Protein AF-A0A9E4MGF0-F1 (afdb_monomer)

Secondary structure (DSSP, 8-state):
---------PPPPGGGS-HHHHHHHHHHHHHHHHHHHHHHHS-HHHHH-GGGSS---THHHHHHHHIIIIITTHHHHHHHHHHHHHHHHHHHHHHTTT-HHHHHHHHHHHHHHHHHHHHHHT-TT-HHHHHHHHHHHHGGGGGS-HHHHHHHHHHHHHHHHHHHHHHHHHGGGS-TT-

Mean predicted aligned error: 9.83 Å

Sequence (178 aa):
MTGSTGRATGPVAQTARIDSIDVLRGFALLGILVMNIQLFAMPEAAYYNPTAYGDLEGANLYVWLGGRLLADQKFMTIFSMLFGAGIVLMTTRAEARGETRRVHYRRMGWLAVIGLLHAHLLWAGDILFLYAVCGILVYPFRGLPPGRLLVLGTATVAVASAVFAGLQASLPSWPEDA

Solvent-accessible surface area (backbone atoms only — not comparable to full-atom values): 10284 Å² total; per-residue (Å²): 139,82,82,80,82,75,80,81,87,64,77,81,59,74,90,76,60,61,64,70,60,56,51,52,45,54,53,19,51,53,42,44,47,57,54,48,50,52,57,74,73,41,60,71,61,30,76,81,35,54,74,72,59,64,74,72,58,71,70,49,35,54,53,50,50,47,42,58,74,65,36,57,66,46,23,53,50,53,38,51,54,52,50,54,50,46,52,52,56,52,38,65,61,28,54,83,68,76,50,37,65,64,57,49,54,52,52,32,49,52,38,29,53,51,15,51,49,40,29,74,74,74,42,78,86,46,59,45,29,56,48,18,52,49,54,62,66,49,52,82,56,67,82,54,58,68,70,59,52,49,51,51,52,52,48,53,51,50,51,52,51,50,51,52,51,50,52,62,69,44,54,86,76,53,75,93,86,119

Foldseek 3Di:
DDDDPDDPPDDDDPVPDDVVLVVLLVVLVVLVVVLVVVPVVDPPVCLVPVVVDDDCDDPNVVVSCCNVVPRPCPSVVSNLVSLVVVLLSQQVVCVVVVCSPVVQLVVLVVLLVVQVCCCPPPHVPRPSNVSSVVSVVCNVVSPPDPVVVVVVVVVVVVVVVVVVVVVVVCVVVDDPPD

Radius of gyration: 21.56 Å; Cα contacts (8 Å, |Δi|>4): 84; chains: 1; bounding box: 69×51×46 Å

pLDDT: mean 81.38, std 12.98, range [40.44, 95.56]

Structure (mmCIF, N/CA/C/O backbone):
data_AF-A0A9E4MGF0-F1
#
_entry.id   AF-A0A9E4MGF0-F1
#
loop_
_atom_site.group_PDB
_atom_site.id
_atom_site.type_symbol
_atom_site.label_atom_id
_atom_site.label_alt_id
_atom_site.label_comp_id
_atom_site.label_asym_id
_atom_site.label_entity_id
_atom_site.label_seq_id
_atom_site.pdbx_PDB_ins_code
_atom_site.Cartn_x
_atom_site.Cartn_y
_atom_site.Cartn_z
_atom_site.occupancy
_atom_site.B_iso_or_equiv
_atom_site.auth_seq_id
_atom_site.auth_comp_id
_atom_site.auth_asym_id
_atom_site.auth_atom_id
_atom_site.pdbx_PDB_model_num
ATOM 1 N N . MET A 1 1 ? -44.776 19.924 20.347 1.00 41.38 1 MET A N 1
ATOM 2 C CA . MET A 1 1 ? -43.783 20.502 19.416 1.00 41.38 1 MET A CA 1
ATOM 3 C C . MET A 1 1 ? -42.442 19.824 19.666 1.00 41.38 1 MET A C 1
ATOM 5 O O . MET A 1 1 ? -41.694 20.251 20.531 1.00 41.38 1 MET A O 1
ATOM 9 N N . THR A 1 2 ? -42.180 18.704 18.996 1.00 42.62 2 THR A N 1
ATOM 10 C CA . THR A 1 2 ? -40.937 17.927 19.118 1.00 42.62 2 THR A CA 1
ATOM 11 C C . THR A 1 2 ? -40.059 18.229 17.907 1.00 42.62 2 THR A C 1
ATOM 13 O O . THR A 1 2 ? -40.369 17.829 16.788 1.00 42.62 2 THR A O 1
ATOM 16 N N . GLY A 1 3 ? -38.995 19.008 18.117 1.00 40.44 3 GLY A N 1
ATOM 17 C CA . GLY A 1 3 ? -38.030 19.354 17.075 1.00 40.44 3 GLY A CA 1
ATOM 18 C C . GLY A 1 3 ? -37.197 18.137 16.682 1.00 40.44 3 GLY A C 1
ATOM 19 O O . GLY A 1 3 ? -36.484 17.574 17.510 1.00 40.44 3 GLY A O 1
ATOM 20 N N . SER A 1 4 ? -37.287 17.727 15.417 1.00 44.50 4 SER A N 1
ATOM 21 C CA . SER A 1 4 ? -36.426 16.699 14.840 1.00 44.50 4 SER A CA 1
ATOM 22 C C . SER A 1 4 ? -34.997 17.232 14.719 1.00 44.50 4 SER A C 1
ATOM 24 O O . SER A 1 4 ? -34.725 18.126 13.914 1.00 44.50 4 SER A O 1
ATOM 26 N N . THR A 1 5 ? -34.061 16.674 15.480 1.00 48.91 5 THR A N 1
ATOM 27 C CA . THR A 1 5 ? -32.627 16.878 15.264 1.00 48.91 5 THR A CA 1
ATOM 28 C C . THR A 1 5 ? -32.203 16.117 14.009 1.00 48.91 5 THR A C 1
ATOM 30 O O . THR A 1 5 ? -31.9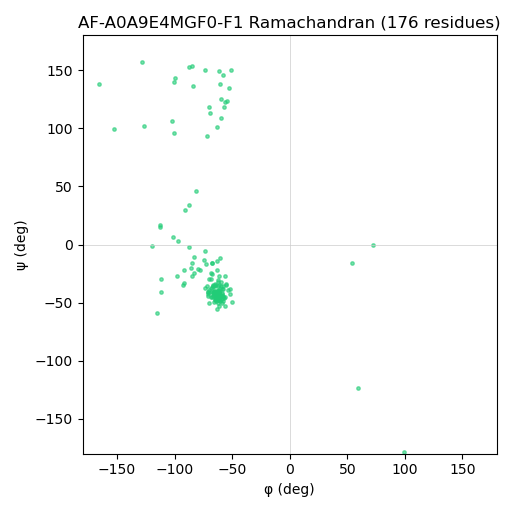04 14.924 14.033 1.00 48.91 5 THR A O 1
ATOM 33 N N . GLY A 1 6 ? -32.213 16.813 12.871 1.00 44.03 6 GLY A N 1
ATOM 34 C CA . GLY A 1 6 ? -31.682 16.295 11.615 1.00 44.03 6 GLY A CA 1
ATOM 35 C C . GLY A 1 6 ? -30.215 15.899 11.786 1.00 44.03 6 GLY A C 1
ATOM 36 O O . GLY A 1 6 ? -29.365 16.735 12.092 1.00 44.03 6 GLY A O 1
ATOM 37 N N . ARG A 1 7 ? -29.902 14.612 11.595 1.00 51.75 7 ARG A N 1
ATOM 38 C CA . ARG A 1 7 ? -28.518 14.137 11.473 1.00 51.75 7 ARG A CA 1
ATOM 39 C C . ARG A 1 7 ? -27.883 14.837 10.275 1.00 51.75 7 ARG A C 1
ATOM 41 O O . ARG A 1 7 ? -28.208 14.520 9.136 1.00 51.75 7 ARG A O 1
ATOM 48 N N . ALA A 1 8 ? -26.965 15.763 10.530 1.00 51.19 8 ALA A N 1
ATOM 49 C CA . ALA A 1 8 ? -26.191 16.413 9.483 1.00 51.19 8 ALA A CA 1
ATOM 50 C C . ALA A 1 8 ? -25.324 15.375 8.742 1.00 51.19 8 ALA A C 1
ATOM 52 O O . ALA A 1 8 ? -24.258 14.962 9.208 1.00 51.19 8 ALA A O 1
ATOM 53 N N . THR A 1 9 ? -25.780 14.955 7.564 1.00 53.94 9 THR A N 1
ATOM 54 C CA . THR A 1 9 ? -25.045 14.134 6.590 1.00 53.94 9 THR A CA 1
ATOM 55 C C . THR A 1 9 ? -24.102 15.000 5.746 1.00 53.94 9 THR A C 1
ATOM 57 O O . THR A 1 9 ? -24.077 14.900 4.522 1.00 53.94 9 THR A O 1
ATOM 60 N N . GLY A 1 10 ? -23.357 15.899 6.393 1.00 58.16 10 GLY A N 1
ATOM 61 C CA . GLY A 1 10 ? -22.399 16.782 5.729 1.00 58.16 10 GLY A CA 1
ATOM 62 C C . GLY A 1 10 ? -21.031 16.115 5.523 1.00 58.16 10 GLY A C 1
ATOM 63 O O . GLY A 1 10 ? -20.659 15.231 6.306 1.00 58.16 10 GLY A O 1
ATOM 64 N N . PRO A 1 11 ? -20.252 16.537 4.505 1.00 57.91 11 PRO A N 1
ATOM 65 C CA . PRO A 1 11 ? -18.837 16.196 4.391 1.00 57.91 11 PRO A CA 1
ATOM 66 C C . PRO A 1 11 ? -18.096 16.519 5.694 1.00 57.91 11 PRO A C 1
ATOM 68 O O . PRO A 1 11 ? -18.470 17.438 6.420 1.00 57.91 11 PRO A O 1
ATOM 71 N N . VAL A 1 12 ? -17.032 15.772 5.999 1.00 60.31 12 VAL A N 1
ATOM 72 C CA . VAL A 1 12 ? -16.193 16.047 7.176 1.00 60.31 12 VAL A CA 1
ATOM 73 C C . VAL A 1 12 ? -15.712 17.502 7.118 1.00 60.31 12 VAL A C 1
ATOM 75 O O . VAL A 1 12 ? -15.084 17.899 6.129 1.00 60.31 12 VAL A O 1
ATOM 78 N N . ALA A 1 13 ? -16.014 18.270 8.173 1.00 57.59 13 ALA A N 1
ATOM 79 C CA . ALA A 1 13 ? -15.579 19.655 8.323 1.00 57.59 13 ALA A CA 1
ATOM 80 C C . ALA A 1 13 ? -14.057 19.751 8.136 1.00 57.59 13 ALA A C 1
ATOM 82 O O . ALA A 1 13 ? -13.308 18.913 8.644 1.00 57.59 13 ALA A O 1
ATOM 83 N N . GLN A 1 14 ? -13.608 20.743 7.366 1.00 55.66 14 GLN A N 1
ATOM 84 C CA . GLN A 1 14 ? -12.214 20.906 6.938 1.00 55.66 14 GLN A CA 1
ATOM 85 C C . GLN A 1 14 ? -11.234 20.949 8.122 1.00 55.66 14 GLN A C 1
ATOM 87 O O . GLN A 1 14 ? -10.179 20.333 8.059 1.00 55.66 14 GLN A O 1
ATOM 92 N N . THR A 1 15 ? -11.657 21.518 9.250 1.00 53.53 15 THR A N 1
ATOM 93 C CA . THR A 1 15 ? -10.921 21.600 10.524 1.00 53.53 15 THR A CA 1
ATOM 94 C C . THR A 1 15 ? -10.610 20.255 11.184 1.00 53.53 15 THR A C 1
ATOM 96 O O . THR A 1 15 ? -9.802 20.198 12.102 1.00 53.53 15 THR A O 1
ATOM 99 N N . ALA A 1 16 ? -11.242 19.163 10.745 1.00 59.69 16 ALA A N 1
ATOM 100 C CA . ALA A 1 16 ? -10.952 17.823 11.239 1.00 59.69 16 ALA A CA 1
ATOM 101 C C . ALA A 1 16 ? -9.983 17.052 10.327 1.00 59.69 16 ALA A C 1
ATOM 103 O O . ALA A 1 16 ? -9.765 15.867 10.567 1.00 59.69 16 ALA A O 1
ATOM 104 N N . ARG A 1 17 ? -9.438 17.623 9.244 1.00 67.19 17 ARG A N 1
ATOM 105 C CA . ARG A 1 17 ? -8.452 16.932 8.388 1.00 67.19 17 ARG A CA 1
ATOM 106 C C . ARG A 1 17 ? -7.033 17.129 8.903 1.00 67.19 17 ARG A C 1
ATOM 108 O O . ARG A 1 17 ? -6.741 18.076 9.617 1.00 67.19 17 ARG A O 1
ATOM 115 N N . ILE A 1 18 ? -6.183 16.157 8.588 1.00 80.25 18 ILE A N 1
ATOM 116 C CA . ILE A 1 18 ? -4.754 16.230 8.873 1.00 80.25 18 ILE A CA 1
ATOM 117 C C . ILE A 1 18 ? -4.099 16.626 7.554 1.00 80.25 18 ILE A C 1
ATOM 119 O O . ILE A 1 18 ? -3.867 15.767 6.703 1.00 80.25 18 ILE A O 1
ATOM 123 N N . ASP A 1 19 ? -3.849 17.921 7.383 1.00 84.06 19 ASP A N 1
ATOM 124 C CA . ASP A 1 19 ? -3.387 18.488 6.110 1.00 84.06 19 ASP A CA 1
ATOM 125 C C . ASP A 1 19 ? -2.075 17.854 5.636 1.00 84.06 19 ASP A C 1
ATOM 127 O O . ASP A 1 19 ? -1.905 17.580 4.450 1.00 84.06 19 ASP A O 1
ATOM 131 N N . SER A 1 20 ? -1.178 17.511 6.564 1.00 85.50 20 SER A N 1
ATOM 132 C CA . SER A 1 20 ? 0.082 16.833 6.246 1.00 85.50 20 SER A CA 1
ATOM 133 C C . SER A 1 20 ? -0.116 15.459 5.592 1.00 85.50 20 SER A C 1
ATOM 135 O O . SER A 1 20 ? 0.647 15.100 4.696 1.00 85.50 20 SER A O 1
ATOM 137 N N . ILE A 1 21 ? -1.152 14.702 5.975 1.00 86.50 21 ILE A N 1
ATOM 138 C CA . ILE A 1 21 ? -1.464 13.403 5.356 1.00 86.50 21 ILE A CA 1
ATOM 139 C C . ILE A 1 21 ? -2.000 13.608 3.940 1.00 86.50 21 ILE A C 1
ATOM 141 O O . ILE A 1 21 ? -1.635 12.861 3.033 1.00 86.50 21 ILE A O 1
ATOM 145 N N . ASP A 1 22 ? -2.852 14.609 3.736 1.00 86.88 22 ASP A N 1
ATOM 146 C CA . ASP A 1 22 ? -3.445 14.870 2.426 1.00 86.88 22 ASP A CA 1
ATOM 147 C C . ASP A 1 22 ? -2.391 15.397 1.430 1.00 86.88 22 ASP A C 1
ATOM 149 O O . ASP A 1 22 ? -2.329 14.916 0.296 1.00 86.88 22 ASP A O 1
ATOM 153 N N . VAL A 1 23 ? -1.483 16.280 1.870 1.00 89.88 23 VAL A N 1
ATOM 154 C CA . VAL A 1 23 ? -0.335 16.745 1.068 1.00 89.88 23 VAL A CA 1
ATOM 155 C C . VAL A 1 23 ? 0.583 15.585 0.694 1.00 89.88 23 VAL A C 1
ATOM 157 O O . VAL A 1 23 ? 0.963 15.442 -0.468 1.00 89.88 23 VAL A O 1
ATOM 160 N N . LEU A 1 24 ? 0.911 14.718 1.653 1.00 89.06 24 LEU A N 1
ATOM 161 C CA . LEU A 1 24 ? 1.821 13.603 1.410 1.00 89.06 24 LEU A CA 1
ATOM 162 C C . LEU A 1 24 ? 1.210 12.548 0.468 1.00 89.06 24 LEU A C 1
ATOM 164 O O . LEU A 1 24 ? 1.940 11.947 -0.320 1.00 89.06 24 LEU A O 1
ATOM 168 N N . ARG A 1 25 ? -0.122 12.372 0.456 1.00 89.44 25 ARG A N 1
ATOM 169 C CA . ARG A 1 25 ? -0.802 11.569 -0.581 1.00 89.44 25 ARG A CA 1
ATOM 170 C C . ARG A 1 25 ? -0.664 12.188 -1.962 1.00 89.44 25 ARG A C 1
ATOM 172 O O . ARG A 1 25 ? -0.334 11.470 -2.900 1.00 89.44 25 ARG A O 1
ATOM 179 N N . GLY A 1 26 ? -0.915 13.491 -2.085 1.00 90.44 26 GLY A N 1
ATOM 180 C CA . GLY A 1 26 ? -0.764 14.207 -3.353 1.00 90.44 26 GLY A CA 1
ATOM 181 C C . GLY A 1 26 ? 0.661 14.098 -3.892 1.00 90.44 26 GLY A C 1
ATOM 182 O O . GLY A 1 26 ? 0.861 13.749 -5.051 1.00 90.44 26 GLY A O 1
ATOM 183 N N . PHE A 1 27 ? 1.654 14.286 -3.023 1.00 91.44 27 PHE A N 1
ATOM 184 C CA . PHE A 1 27 ? 3.063 14.125 -3.370 1.00 91.44 27 PHE A CA 1
ATOM 185 C C . PHE A 1 27 ? 3.404 12.695 -3.812 1.00 91.44 27 PHE A C 1
ATOM 187 O O . PHE A 1 27 ? 4.077 12.504 -4.824 1.00 91.44 27 PHE A O 1
ATOM 194 N N . ALA A 1 28 ? 2.893 11.681 -3.108 1.00 90.62 28 ALA A N 1
ATOM 195 C CA . ALA A 1 28 ? 3.090 10.290 -3.501 1.00 90.62 28 ALA A CA 1
ATOM 196 C C . ALA A 1 28 ? 2.464 9.976 -4.871 1.00 90.62 28 ALA A C 1
ATOM 198 O O . ALA A 1 28 ? 3.092 9.306 -5.686 1.00 90.62 28 ALA A O 1
ATOM 199 N N . LEU A 1 29 ? 1.272 10.508 -5.161 1.00 90.25 29 LEU A N 1
ATOM 200 C CA . LEU A 1 29 ? 0.624 10.354 -6.467 1.00 90.25 29 LEU A CA 1
ATOM 201 C C . LEU A 1 29 ? 1.435 10.989 -7.603 1.00 90.25 29 LEU A C 1
ATOM 203 O O . LEU A 1 29 ? 1.540 10.390 -8.671 1.00 90.25 29 LEU A O 1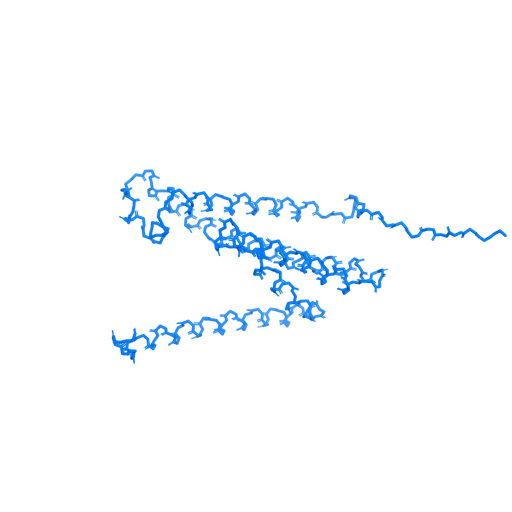
ATOM 207 N N . LEU A 1 30 ? 2.049 12.155 -7.376 1.00 90.25 30 LEU A N 1
ATOM 208 C CA . LEU A 1 30 ? 2.944 12.776 -8.359 1.00 90.25 30 LEU A CA 1
ATOM 209 C C . LEU A 1 30 ? 4.166 11.894 -8.645 1.00 90.25 30 LEU A C 1
ATOM 211 O O . LEU A 1 30 ? 4.548 11.731 -9.798 1.00 90.25 30 LEU A O 1
ATOM 215 N N . GLY A 1 31 ? 4.752 11.276 -7.620 1.00 86.19 31 GLY A N 1
ATOM 216 C CA . GLY A 1 31 ? 5.865 10.348 -7.814 1.00 86.19 31 GLY A CA 1
ATOM 217 C C . GLY A 1 31 ? 5.474 9.079 -8.581 1.00 86.19 31 GLY A C 1
ATOM 218 O O . GLY A 1 31 ? 6.211 8.642 -9.464 1.00 86.19 31 GLY A O 1
ATOM 219 N N . ILE A 1 32 ? 4.288 8.522 -8.307 1.00 88.00 32 ILE A N 1
ATOM 220 C CA . ILE A 1 32 ? 3.732 7.385 -9.062 1.00 88.00 32 ILE A CA 1
ATOM 221 C C . ILE A 1 32 ? 3.503 7.771 -10.531 1.00 88.00 32 ILE A C 1
ATOM 223 O O . ILE A 1 32 ? 3.820 6.994 -11.430 1.00 88.00 32 ILE A O 1
ATOM 227 N N . LEU A 1 33 ? 3.009 8.986 -10.787 1.00 88.06 33 LEU A N 1
ATOM 228 C CA . LEU A 1 33 ? 2.804 9.502 -12.140 1.00 88.06 33 LEU A CA 1
ATOM 229 C C . LEU A 1 33 ? 4.110 9.528 -12.946 1.00 88.06 33 LEU A C 1
ATOM 231 O O . LEU A 1 33 ? 4.111 9.087 -14.091 1.00 88.06 33 LEU A O 1
ATOM 235 N N . VAL A 1 34 ? 5.219 9.989 -12.356 1.00 84.75 34 VAL A N 1
ATOM 236 C CA . VAL A 1 34 ? 6.526 10.037 -13.043 1.00 84.75 34 VAL A CA 1
ATOM 237 C C . VAL A 1 34 ? 6.965 8.646 -13.511 1.00 84.75 34 VAL A C 1
ATOM 239 O O . VAL A 1 34 ? 7.437 8.502 -14.637 1.00 84.75 34 VAL A O 1
ATOM 242 N N . MET A 1 35 ? 6.776 7.616 -12.682 1.00 82.75 35 MET A N 1
ATOM 243 C CA . MET A 1 35 ? 7.116 6.235 -13.049 1.00 82.75 35 MET A CA 1
ATOM 244 C C . MET A 1 35 ? 6.179 5.673 -14.121 1.00 82.75 35 MET A C 1
ATOM 246 O O . MET A 1 35 ? 6.641 5.025 -15.057 1.00 82.75 35 MET A O 1
ATOM 250 N N . ASN A 1 36 ? 4.881 5.976 -14.041 1.00 86.31 36 ASN A N 1
ATOM 251 C CA . ASN A 1 36 ? 3.925 5.554 -15.063 1.00 86.31 36 ASN A CA 1
ATOM 252 C C . ASN A 1 36 ? 4.200 6.210 -16.421 1.00 86.31 36 ASN A C 1
ATOM 254 O O . ASN A 1 36 ? 4.059 5.548 -17.442 1.00 86.31 36 ASN A O 1
ATOM 258 N N . ILE A 1 37 ? 4.645 7.472 -16.461 1.00 84.56 37 ILE A N 1
ATOM 259 C CA . ILE A 1 37 ? 5.041 8.121 -17.721 1.00 84.56 37 ILE A CA 1
ATOM 260 C C . ILE A 1 37 ? 6.157 7.328 -18.408 1.00 84.56 37 ILE A C 1
ATOM 262 O O . ILE A 1 37 ? 6.068 7.089 -19.607 1.00 84.56 37 ILE A O 1
ATOM 266 N N . GLN A 1 38 ? 7.177 6.882 -17.666 1.00 77.88 38 GLN A N 1
ATOM 267 C CA . GLN A 1 38 ? 8.251 6.060 -18.237 1.00 77.88 38 GLN A CA 1
ATOM 268 C C . GLN A 1 38 ? 7.720 4.723 -18.761 1.00 77.88 38 GLN A C 1
ATOM 270 O O . GLN A 1 38 ? 8.068 4.320 -19.867 1.00 77.88 38 GLN A O 1
ATOM 275 N N . LEU A 1 39 ? 6.836 4.076 -17.997 1.00 79.62 39 LEU A N 1
ATOM 276 C CA . LEU A 1 39 ? 6.248 2.791 -18.365 1.00 79.62 39 LEU A CA 1
ATOM 277 C C . LEU A 1 39 ? 5.356 2.866 -19.616 1.00 79.62 39 LEU A C 1
ATOM 279 O O . LEU A 1 39 ? 5.329 1.923 -20.396 1.00 79.62 39 LEU A O 1
ATOM 283 N N . PHE A 1 40 ? 4.642 3.975 -19.826 1.00 83.00 40 PHE A N 1
ATOM 284 C CA . PHE A 1 40 ? 3.836 4.183 -21.036 1.00 83.00 40 PHE A CA 1
ATOM 285 C C . PHE A 1 40 ? 4.650 4.709 -22.225 1.00 83.00 40 PHE A C 1
ATOM 287 O O . PHE A 1 40 ? 4.234 4.535 -23.369 1.00 83.00 40 PHE A O 1
ATOM 294 N N . ALA A 1 41 ? 5.782 5.374 -21.980 1.00 83.62 41 ALA A N 1
ATOM 295 C CA . ALA A 1 41 ? 6.623 5.945 -23.030 1.00 83.62 41 ALA A CA 1
ATOM 296 C C . ALA A 1 41 ? 7.628 4.947 -23.626 1.00 83.62 41 ALA A C 1
ATOM 298 O O . ALA A 1 41 ? 8.139 5.185 -24.720 1.00 83.62 41 ALA A O 1
ATOM 299 N N . MET A 1 42 ? 7.945 3.863 -22.913 1.00 76.62 42 MET A N 1
ATOM 300 C CA . MET A 1 42 ? 8.979 2.899 -23.296 1.00 76.62 42 MET A CA 1
ATOM 301 C C . MET A 1 42 ? 8.445 1.458 -23.272 1.00 76.62 42 MET A C 1
ATOM 303 O O . MET A 1 42 ? 7.481 1.178 -22.562 1.00 76.62 42 MET A O 1
ATOM 307 N N . PRO A 1 43 ? 9.066 0.516 -24.011 1.00 75.56 43 PRO A N 1
ATOM 308 C CA . PRO A 1 43 ? 8.741 -0.902 -23.894 1.00 75.56 43 PRO A CA 1
ATOM 309 C C . PRO A 1 43 ? 8.940 -1.401 -22.460 1.00 75.56 43 PRO A C 1
ATOM 311 O O . PRO A 1 43 ? 9.889 -1.001 -21.792 1.00 75.56 43 PRO A O 1
ATOM 314 N N . GLU A 1 44 ? 8.112 -2.341 -22.007 1.00 70.81 44 GLU A N 1
ATOM 315 C CA . GLU A 1 44 ? 8.195 -2.893 -20.645 1.00 70.81 44 GLU A CA 1
ATOM 316 C C . GLU A 1 44 ? 9.590 -3.461 -20.321 1.00 70.81 44 GLU A C 1
ATOM 318 O O . GLU A 1 44 ? 10.107 -3.286 -19.218 1.00 70.81 44 GLU A O 1
ATOM 323 N N . ALA A 1 45 ? 10.265 -4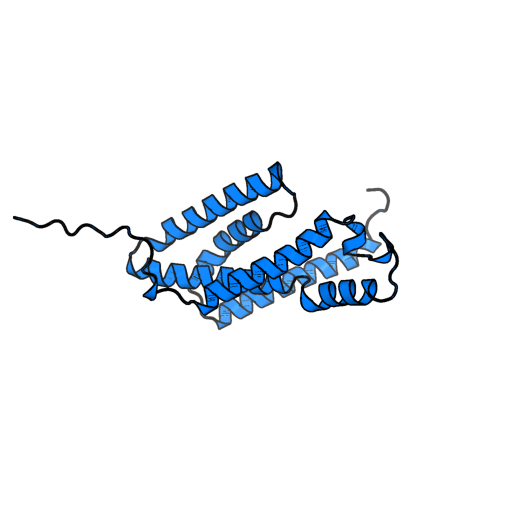.051 -21.312 1.00 68.81 45 ALA A N 1
ATOM 324 C CA . ALA A 1 45 ? 11.638 -4.531 -21.170 1.00 68.81 45 ALA A CA 1
ATOM 325 C C . ALA A 1 45 ? 12.632 -3.415 -20.791 1.00 68.81 45 ALA A C 1
ATOM 327 O O . ALA A 1 45 ? 13.568 -3.669 -20.033 1.00 68.81 45 ALA A O 1
ATOM 328 N N . ALA A 1 46 ? 12.403 -2.180 -21.252 1.00 70.56 46 ALA A N 1
ATOM 329 C CA . ALA A 1 46 ? 13.226 -1.010 -20.943 1.00 70.56 46 ALA A CA 1
ATOM 330 C C . ALA A 1 46 ? 13.121 -0.580 -19.474 1.00 70.56 46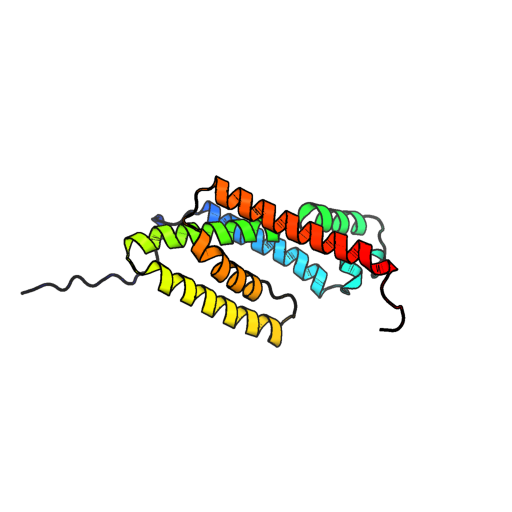 ALA A C 1
ATOM 332 O O . ALA A 1 46 ? 14.042 0.026 -18.926 1.00 70.56 46 ALA A O 1
ATOM 333 N N . TYR A 1 47 ? 12.007 -0.925 -18.818 1.00 68.50 47 TYR A N 1
ATOM 334 C CA . TYR A 1 47 ? 11.795 -0.633 -17.406 1.00 68.50 47 TYR A CA 1
ATOM 335 C C . TYR A 1 47 ? 12.781 -1.403 -16.521 1.00 68.50 47 TYR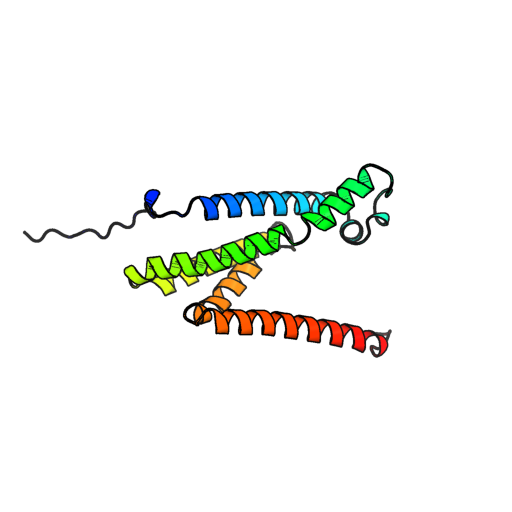 A C 1
ATOM 337 O O . TYR A 1 47 ? 13.325 -0.853 -15.564 1.00 68.50 47 TYR A O 1
ATOM 345 N N . TYR A 1 48 ? 13.034 -2.673 -16.851 1.00 67.94 48 TYR A N 1
ATOM 346 C CA . TYR A 1 48 ? 13.943 -3.553 -16.110 1.00 67.94 48 TYR A CA 1
ATOM 347 C C . TYR A 1 48 ? 15.366 -3.531 -16.656 1.00 67.94 48 TYR A C 1
ATOM 349 O O . TYR A 1 48 ? 16.318 -3.619 -15.881 1.00 67.94 48 TYR A O 1
ATOM 357 N N . ASN A 1 49 ? 15.509 -3.397 -17.973 1.00 68.75 49 ASN A N 1
ATOM 358 C CA . ASN A 1 49 ? 16.788 -3.324 -18.645 1.00 68.75 49 ASN A CA 1
ATOM 359 C C . ASN A 1 49 ? 16.855 -2.065 -19.525 1.00 68.75 49 ASN A C 1
ATOM 361 O O . ASN A 1 49 ? 16.357 -2.083 -20.648 1.00 68.75 49 ASN A O 1
ATOM 365 N N . PRO A 1 50 ? 17.534 -1.000 -19.081 1.00 65.25 50 PRO A N 1
ATOM 366 C CA . PRO A 1 50 ? 17.643 0.229 -19.861 1.00 65.25 50 PRO A CA 1
ATOM 367 C C . PRO A 1 50 ? 18.374 0.055 -21.203 1.00 65.25 50 PRO A C 1
ATOM 369 O O . PRO A 1 50 ? 18.130 0.833 -22.116 1.00 65.25 50 PRO A O 1
ATOM 372 N N . THR A 1 51 ? 19.205 -0.985 -21.377 1.00 65.00 51 THR A N 1
ATOM 373 C CA . THR A 1 51 ? 19.827 -1.287 -22.688 1.00 65.00 51 THR A CA 1
ATOM 374 C C . THR A 1 51 ? 18.846 -1.893 -23.692 1.00 65.00 51 THR A C 1
ATOM 376 O O . THR A 1 51 ? 19.151 -1.968 -24.879 1.00 65.00 51 THR A O 1
ATOM 379 N N . ALA A 1 52 ? 17.660 -2.327 -23.246 1.00 61.22 52 ALA A N 1
ATOM 380 C CA . ALA A 1 52 ? 16.635 -2.871 -24.131 1.00 61.22 52 ALA A CA 1
ATOM 381 C C . ALA A 1 52 ? 15.961 -1.786 -24.989 1.00 61.22 52 ALA A C 1
ATOM 383 O O . ALA A 1 52 ? 15.311 -2.116 -25.981 1.00 61.22 52 ALA A O 1
ATOM 384 N N . TYR A 1 53 ? 16.098 -0.504 -24.625 1.00 56.88 53 TYR A N 1
ATOM 385 C CA . TYR A 1 53 ? 15.572 0.609 -25.408 1.00 56.88 53 TYR A CA 1
ATOM 386 C C . TYR A 1 53 ? 16.385 1.893 -25.181 1.00 56.88 53 TYR A C 1
ATOM 388 O O . TYR A 1 53 ? 16.165 2.624 -24.217 1.00 56.88 53 TYR A O 1
ATOM 396 N N . GLY A 1 54 ? 17.293 2.182 -26.115 1.00 64.12 54 GLY A N 1
ATOM 397 C CA . GLY A 1 54 ? 18.134 3.380 -26.106 1.00 64.12 54 GLY A CA 1
ATOM 398 C C . GLY A 1 54 ? 19.548 3.141 -25.575 1.00 64.12 54 GLY A C 1
ATOM 399 O O . GLY A 1 54 ? 19.930 2.019 -25.251 1.00 64.12 54 GLY A O 1
ATOM 400 N N . ASP A 1 55 ? 20.327 4.221 -25.533 1.00 64.19 55 ASP A N 1
ATOM 401 C CA . ASP A 1 55 ? 21.707 4.211 -25.057 1.00 64.19 55 ASP A CA 1
ATOM 402 C C . ASP A 1 55 ? 21.801 4.736 -23.615 1.00 64.19 55 ASP A C 1
ATOM 404 O O . ASP A 1 55 ? 21.127 5.703 -23.233 1.00 64.19 55 ASP A O 1
ATOM 408 N N . LEU A 1 56 ? 22.641 4.085 -22.814 1.00 64.44 56 LEU A N 1
ATOM 409 C CA . LEU A 1 56 ? 22.818 4.297 -21.372 1.00 64.44 56 LEU A CA 1
ATOM 410 C C . LEU A 1 56 ? 23.913 5.325 -21.063 1.00 64.44 56 LEU A C 1
ATOM 412 O O . LEU A 1 56 ? 24.572 5.259 -20.026 1.00 64.44 56 LEU A O 1
ATOM 416 N N . GLU A 1 57 ? 24.120 6.289 -21.953 1.00 71.44 57 GLU A N 1
ATOM 417 C CA . GLU A 1 57 ? 25.205 7.253 -21.827 1.00 71.44 57 GLU A CA 1
ATOM 418 C C . GLU A 1 57 ? 24.745 8.602 -21.247 1.00 71.44 57 GLU A C 1
ATOM 420 O O . GLU A 1 57 ? 23.647 9.111 -21.502 1.00 71.44 57 GLU A O 1
ATOM 425 N N . GLY A 1 58 ? 25.613 9.200 -20.423 1.00 77.25 58 GLY A N 1
ATOM 426 C CA . GLY A 1 58 ? 25.463 10.561 -19.906 1.00 77.25 58 GLY A CA 1
ATOM 427 C C . GLY A 1 58 ? 24.188 10.799 -19.089 1.00 77.25 58 GLY A C 1
ATOM 428 O O . GLY A 1 58 ? 23.940 10.149 -18.073 1.00 77.25 58 GLY A O 1
ATOM 429 N N . ALA A 1 59 ? 23.388 11.785 -19.504 1.00 73.62 59 ALA A N 1
ATOM 430 C CA . ALA A 1 59 ? 22.194 12.228 -18.781 1.00 73.62 59 ALA A CA 1
ATOM 431 C C . ALA A 1 59 ? 21.117 11.135 -18.654 1.00 73.62 59 ALA A C 1
ATOM 433 O O . ALA A 1 59 ? 20.417 11.094 -17.640 1.00 73.62 59 ALA A O 1
ATOM 434 N N . ASN A 1 60 ? 21.021 10.218 -19.624 1.00 74.12 60 ASN A N 1
ATOM 435 C CA . ASN A 1 60 ? 20.049 9.123 -19.592 1.00 74.12 60 ASN A CA 1
ATOM 436 C C . ASN A 1 60 ? 20.321 8.154 -18.437 1.00 74.12 60 ASN A C 1
ATOM 438 O O . ASN A 1 60 ? 19.385 7.752 -17.747 1.00 74.12 60 ASN A O 1
ATOM 442 N N . LEU A 1 61 ? 21.595 7.852 -18.160 1.00 74.75 61 LEU A N 1
ATOM 443 C CA . LEU A 1 61 ? 21.986 7.020 -17.022 1.00 74.75 61 LEU A CA 1
ATOM 444 C C . LEU A 1 61 ? 21.594 7.665 -15.694 1.00 74.75 61 LEU A C 1
ATOM 446 O O . LEU A 1 61 ? 21.032 6.994 -14.836 1.00 74.75 61 LEU A O 1
ATOM 450 N N . TYR A 1 62 ? 21.855 8.963 -15.518 1.00 78.44 62 TYR A N 1
ATOM 451 C CA . TYR A 1 62 ? 21.520 9.657 -14.271 1.00 78.44 62 TYR A CA 1
ATOM 452 C C . TYR A 1 62 ? 20.010 9.770 -14.050 1.00 78.44 62 TYR A C 1
ATOM 454 O O . TYR A 1 62 ? 19.550 9.619 -12.919 1.00 78.44 62 TYR A O 1
ATOM 462 N N . VAL A 1 63 ? 19.231 9.997 -15.111 1.00 77.88 63 VAL A N 1
ATOM 463 C CA . VAL A 1 63 ? 17.763 10.032 -15.036 1.00 77.88 63 VAL A CA 1
ATOM 464 C C . VAL A 1 63 ? 17.202 8.649 -14.716 1.00 77.88 63 VAL A C 1
ATOM 466 O O . VAL A 1 63 ? 16.357 8.527 -13.827 1.00 77.88 63 VAL A O 1
ATOM 469 N N . TRP A 1 64 ? 17.699 7.603 -15.381 1.00 76.44 64 TRP A N 1
ATOM 470 C CA . TRP A 1 64 ? 17.283 6.230 -15.113 1.00 76.44 64 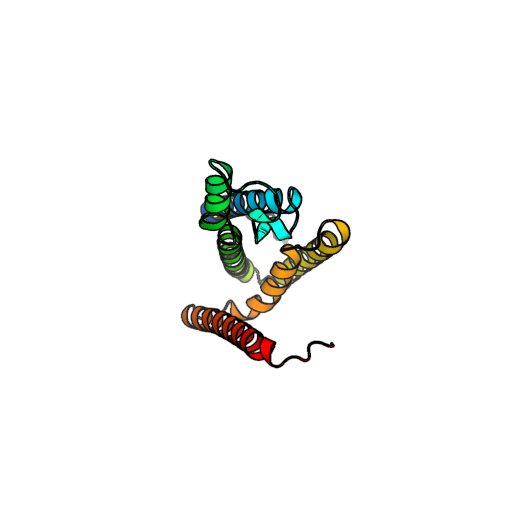TRP A CA 1
ATOM 471 C C . TRP A 1 64 ? 17.664 5.797 -13.694 1.00 76.44 64 TRP A C 1
ATOM 473 O O . TRP A 1 64 ? 16.812 5.338 -12.936 1.00 76.44 64 TRP A O 1
ATOM 483 N N . LEU A 1 65 ? 18.915 6.028 -13.287 1.00 77.94 65 LEU A N 1
ATOM 484 C CA . LEU A 1 65 ? 19.414 5.685 -11.958 1.00 77.94 65 LEU A CA 1
ATOM 485 C C . LEU A 1 65 ? 18.687 6.481 -10.869 1.00 77.94 65 LEU A C 1
ATOM 487 O O . LEU A 1 65 ? 18.304 5.914 -9.851 1.00 77.94 65 LEU A O 1
ATOM 491 N N . GLY A 1 66 ? 18.442 7.775 -11.085 1.00 78.19 66 GLY A N 1
ATOM 492 C CA . GLY A 1 66 ? 17.669 8.617 -10.174 1.00 78.19 66 GLY A CA 1
ATOM 493 C C . GLY A 1 66 ? 16.224 8.137 -10.028 1.00 78.19 66 GLY A C 1
ATOM 494 O O . GLY A 1 66 ? 15.737 8.001 -8.908 1.00 78.19 66 GLY A O 1
ATOM 495 N N . GLY A 1 67 ? 15.555 7.804 -11.136 1.00 76.19 67 GLY A N 1
ATOM 496 C CA . GLY A 1 67 ? 14.212 7.222 -11.124 1.00 76.19 67 GLY A CA 1
ATOM 497 C C . GLY A 1 67 ? 14.170 5.884 -10.386 1.00 76.19 67 GLY A C 1
ATOM 498 O O . GLY A 1 67 ? 13.372 5.710 -9.466 1.00 76.19 67 GLY A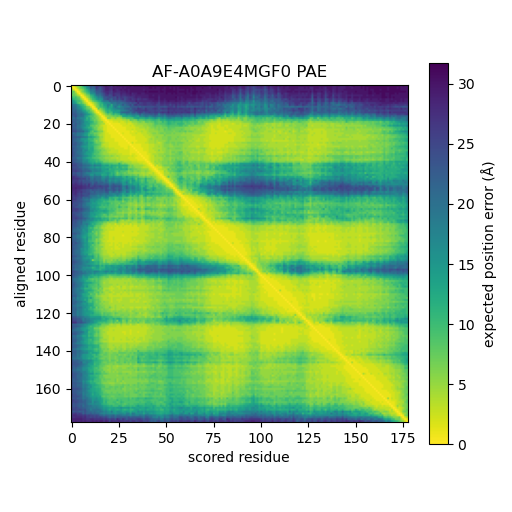 O 1
ATOM 499 N N . ARG A 1 68 ? 15.096 4.977 -10.704 1.00 77.44 68 ARG A N 1
ATOM 500 C CA . ARG A 1 68 ? 15.214 3.654 -10.079 1.00 77.44 68 ARG A CA 1
ATOM 501 C C . ARG A 1 68 ? 15.525 3.737 -8.583 1.00 77.44 68 ARG A C 1
ATOM 503 O O . ARG A 1 68 ? 14.961 3.002 -7.780 1.00 77.44 68 ARG A O 1
ATOM 510 N N . LEU A 1 69 ? 16.426 4.634 -8.185 1.00 77.12 69 LEU A N 1
ATOM 511 C CA . LEU A 1 69 ? 16.877 4.736 -6.799 1.00 77.12 69 LEU A CA 1
ATOM 512 C C . LEU A 1 69 ? 15.976 5.582 -5.920 1.00 77.12 69 LEU A C 1
ATOM 514 O O . LEU A 1 69 ? 15.993 5.352 -4.716 1.00 77.12 69 LEU A O 1
ATOM 518 N N . LEU A 1 70 ? 15.245 6.563 -6.454 1.00 77.06 70 LEU A N 1
ATOM 519 C CA . LEU A 1 70 ? 14.465 7.508 -5.645 1.00 77.06 70 LEU A CA 1
ATOM 520 C C . LEU A 1 70 ? 12.957 7.342 -5.809 1.00 77.06 70 LEU A C 1
ATOM 522 O O . LEU A 1 70 ? 12.225 7.621 -4.861 1.00 77.06 70 LEU A O 1
ATOM 526 N N . ALA A 1 71 ? 12.486 6.894 -6.970 1.00 76.06 71 ALA A N 1
ATOM 527 C CA . ALA A 1 71 ? 11.063 6.879 -7.283 1.00 76.06 71 ALA A CA 1
ATOM 528 C C . ALA A 1 71 ? 10.479 5.469 -7.374 1.00 76.06 71 ALA A C 1
ATOM 530 O O . ALA A 1 71 ? 9.383 5.243 -6.847 1.00 76.06 71 ALA A O 1
ATOM 531 N N . ASP A 1 72 ? 11.214 4.529 -7.972 1.00 79.69 72 ASP A N 1
ATOM 532 C CA . ASP A 1 72 ? 10.745 3.163 -8.181 1.00 79.69 72 ASP A CA 1
ATOM 533 C C . ASP A 1 72 ? 10.337 2.513 -6.851 1.00 79.69 72 ASP A C 1
ATOM 535 O O . ASP A 1 72 ? 11.086 2.495 -5.870 1.00 79.69 72 ASP A O 1
ATOM 539 N N . GLN A 1 73 ? 9.079 2.075 -6.804 1.00 82.12 73 GLN A N 1
ATOM 540 C CA . GLN A 1 73 ? 8.340 1.539 -5.654 1.00 82.12 73 GLN A CA 1
ATOM 541 C C . GLN A 1 73 ? 8.272 2.402 -4.377 1.00 82.12 73 GLN A C 1
ATOM 543 O O . GLN A 1 73 ? 7.397 2.169 -3.537 1.00 82.12 73 GLN A O 1
ATOM 548 N N . LYS A 1 74 ? 9.110 3.427 -4.192 1.00 88.56 74 LYS A N 1
ATOM 549 C CA . LYS A 1 74 ? 9.138 4.233 -2.957 1.00 88.56 74 LYS A CA 1
ATOM 550 C C . LYS A 1 74 ? 7.882 5.066 -2.784 1.00 88.56 74 LYS A C 1
ATOM 552 O O . LYS A 1 74 ? 7.289 5.067 -1.706 1.00 88.56 74 LYS A O 1
ATOM 557 N N . PHE A 1 75 ? 7.436 5.727 -3.849 1.00 89.25 75 PHE A N 1
ATOM 558 C CA . PHE A 1 75 ? 6.200 6.506 -3.805 1.00 89.25 75 PHE A CA 1
ATOM 559 C C . PHE A 1 75 ? 4.968 5.615 -3.627 1.00 89.25 75 PHE A C 1
ATOM 561 O O . PHE A 1 75 ? 4.076 5.964 -2.856 1.00 89.25 75 PHE A O 1
ATOM 568 N N . MET A 1 76 ? 4.966 4.419 -4.228 1.00 89.06 76 MET A N 1
ATOM 569 C CA . MET A 1 76 ? 3.953 3.388 -3.968 1.00 89.06 76 MET A CA 1
ATOM 570 C C . MET A 1 76 ? 3.957 2.927 -2.507 1.00 89.06 76 MET A C 1
ATOM 572 O O . MET A 1 76 ? 2.893 2.767 -1.911 1.00 89.06 76 MET A O 1
ATOM 576 N N . THR A 1 77 ? 5.136 2.772 -1.901 1.00 90.00 77 THR A N 1
ATOM 577 C CA . THR A 1 77 ? 5.284 2.394 -0.487 1.00 90.00 77 THR A CA 1
ATOM 578 C C . THR A 1 77 ? 4.727 3.481 0.435 1.00 90.00 77 THR A C 1
ATOM 580 O O . THR A 1 77 ? 3.936 3.189 1.332 1.00 90.00 77 THR A O 1
ATOM 583 N N . ILE A 1 78 ? 5.069 4.751 0.189 1.00 91.38 78 ILE A N 1
ATOM 584 C CA . ILE A 1 78 ? 4.517 5.894 0.933 1.00 91.38 78 ILE A CA 1
ATOM 585 C C . ILE A 1 78 ? 2.993 5.922 0.779 1.00 91.38 78 ILE A C 1
ATOM 587 O O . ILE A 1 78 ? 2.270 5.953 1.776 1.00 91.38 78 ILE A O 1
ATOM 591 N N . PHE A 1 79 ? 2.488 5.834 -0.452 1.00 91.69 79 PHE A N 1
ATOM 592 C CA . PHE A 1 79 ? 1.053 5.824 -0.721 1.00 91.69 79 PHE A CA 1
ATOM 593 C C . PHE A 1 79 ? 0.334 4.659 -0.015 1.00 91.69 79 PHE A C 1
ATOM 595 O O . PHE A 1 79 ? -0.699 4.883 0.618 1.00 91.69 79 PHE A O 1
ATOM 602 N N . SER A 1 80 ? 0.910 3.450 -0.020 1.00 91.56 80 SER A N 1
ATOM 603 C CA . SER A 1 80 ? 0.412 2.269 0.709 1.00 91.56 80 SER A CA 1
ATOM 604 C C . SER A 1 80 ? 0.298 2.514 2.211 1.00 91.56 80 SER A C 1
ATOM 606 O O . SER A 1 80 ? -0.750 2.254 2.810 1.00 91.56 80 SER A O 1
ATOM 608 N N . MET A 1 81 ? 1.347 3.060 2.832 1.00 90.94 81 MET A N 1
ATOM 609 C CA . MET A 1 81 ? 1.335 3.375 4.264 1.00 90.94 81 MET A CA 1
ATOM 610 C C . MET A 1 81 ? 0.252 4.408 4.597 1.00 90.94 81 MET A C 1
ATOM 612 O O . MET A 1 81 ? -0.508 4.238 5.553 1.00 90.94 81 MET A O 1
ATOM 616 N N . LEU A 1 82 ? 0.126 5.456 3.779 1.00 91.31 82 LEU A N 1
ATOM 617 C CA . LEU A 1 82 ? -0.872 6.510 3.970 1.00 91.31 82 LEU A CA 1
ATOM 618 C C . LEU A 1 82 ? -2.300 6.036 3.700 1.00 91.31 82 LEU A C 1
ATOM 620 O O . LEU A 1 82 ? -3.254 6.564 4.287 1.00 91.31 82 LEU A O 1
ATOM 624 N N . PHE A 1 83 ? -2.470 5.063 2.811 1.00 92.00 83 PHE A N 1
ATOM 625 C CA . PHE A 1 83 ? -3.742 4.399 2.582 1.00 92.00 83 PHE A CA 1
ATOM 626 C C . PHE A 1 83 ? -4.161 3.603 3.822 1.00 92.00 83 PHE A C 1
ATOM 628 O O . PHE A 1 83 ? -5.258 3.824 4.338 1.00 92.00 83 PHE A O 1
ATOM 635 N N . GLY A 1 84 ? -3.265 2.780 4.378 1.00 90.38 84 GLY A N 1
ATOM 636 C CA . GLY A 1 84 ? -3.503 2.044 5.625 1.00 90.38 84 GLY A CA 1
ATOM 637 C C . GLY A 1 84 ? -3.810 2.963 6.813 1.00 90.38 84 GLY A C 1
ATOM 638 O O . GLY A 1 84 ? -4.819 2.781 7.499 1.00 90.38 84 GLY A O 1
ATOM 639 N N . ALA A 1 85 ? -3.016 4.021 7.004 1.00 89.81 85 ALA A N 1
ATOM 640 C CA . ALA A 1 85 ? -3.281 5.048 8.016 1.00 89.81 85 ALA A CA 1
ATOM 641 C C . ALA A 1 85 ? -4.640 5.738 7.795 1.00 89.81 85 ALA A C 1
ATOM 643 O O . ALA A 1 85 ? -5.361 6.042 8.746 1.00 89.81 85 ALA A O 1
ATOM 644 N N . GLY A 1 86 ? -5.028 5.937 6.532 1.00 89.00 86 GLY A N 1
ATOM 645 C CA . GLY A 1 86 ? -6.338 6.451 6.144 1.00 89.00 86 GLY A CA 1
ATOM 646 C C . GLY A 1 86 ? -7.495 5.562 6.576 1.00 89.00 86 GLY A C 1
ATOM 647 O O . GLY A 1 86 ? -8.513 6.085 7.032 1.00 89.00 86 GLY A O 1
ATOM 648 N N . ILE A 1 87 ? -7.335 4.239 6.476 1.00 89.62 87 ILE A N 1
ATOM 649 C CA . ILE A 1 87 ? -8.325 3.273 6.962 1.00 89.62 87 ILE A CA 1
ATOM 650 C C . ILE A 1 87 ? -8.492 3.440 8.469 1.00 89.62 87 ILE A C 1
ATOM 652 O O . ILE A 1 87 ? -9.611 3.676 8.918 1.00 89.62 87 ILE A O 1
ATOM 656 N N . VAL A 1 88 ? -7.400 3.411 9.238 1.00 88.31 88 VAL A N 1
ATOM 657 C CA . VAL A 1 88 ? -7.450 3.573 10.702 1.00 88.31 88 VAL A CA 1
ATOM 658 C C . VAL A 1 88 ? -8.132 4.891 11.072 1.00 88.31 88 VAL A C 1
ATOM 660 O O . VAL A 1 88 ? -9.148 4.880 11.765 1.00 88.31 88 VAL A O 1
ATOM 663 N N . LEU A 1 89 ? -7.674 6.013 10.510 1.00 85.62 89 LEU A N 1
ATOM 664 C CA . LEU A 1 89 ? -8.209 7.343 10.804 1.00 85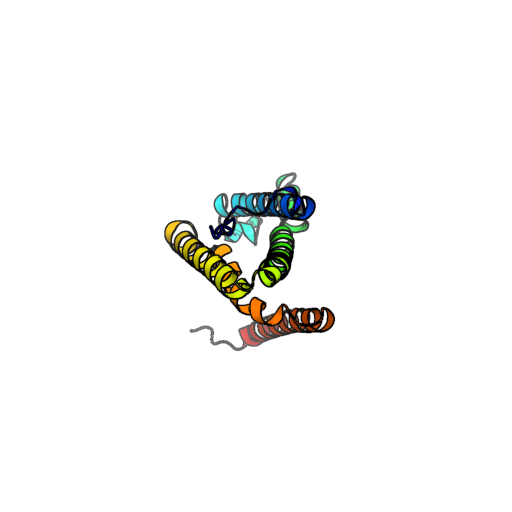.62 89 LEU A CA 1
ATOM 665 C C . LEU A 1 89 ? -9.694 7.486 10.442 1.00 85.62 89 LEU A C 1
ATOM 667 O O . LEU A 1 89 ? -10.472 8.064 11.204 1.00 85.62 89 LEU A O 1
ATOM 671 N N . MET A 1 90 ? -10.109 6.956 9.288 1.00 84.25 90 MET A N 1
ATOM 672 C CA . MET A 1 90 ? -11.519 6.928 8.894 1.00 84.25 90 MET A CA 1
ATOM 673 C C . MET A 1 90 ? -12.339 6.120 9.897 1.00 84.25 90 MET A C 1
ATOM 675 O O . MET A 1 90 ? -13.446 6.519 10.262 1.00 84.25 90 MET A O 1
ATOM 679 N N . THR A 1 91 ? -11.801 4.986 10.337 1.00 82.94 91 THR A N 1
ATOM 680 C CA . THR A 1 91 ? -12.524 4.076 11.212 1.00 82.94 91 THR A CA 1
ATOM 681 C C . THR A 1 91 ? -12.699 4.620 12.620 1.00 82.94 91 THR A C 1
ATOM 683 O O . THR A 1 91 ? -13.828 4.609 13.104 1.00 82.94 91 THR A O 1
ATOM 686 N N . THR A 1 92 ? -11.661 5.222 13.202 1.00 81.56 9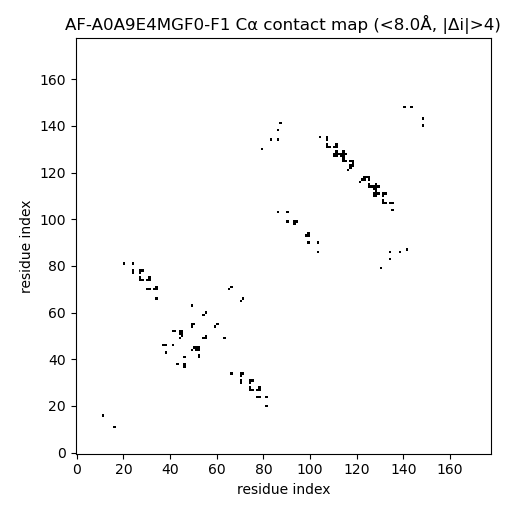2 THR A N 1
ATOM 687 C CA . THR A 1 92 ? -11.729 5.904 14.503 1.00 81.56 92 THR A CA 1
ATOM 688 C C . THR A 1 92 ? -12.777 7.022 14.500 1.00 81.56 92 THR A C 1
ATOM 690 O O . THR A 1 92 ? -13.527 7.194 15.455 1.00 81.56 92 THR A O 1
ATOM 693 N N . ARG A 1 93 ? -12.902 7.766 13.392 1.00 76.56 93 ARG A N 1
ATOM 694 C CA . ARG A 1 93 ? -13.899 8.846 13.262 1.00 76.56 93 ARG A CA 1
ATOM 695 C C . ARG A 1 93 ? -15.324 8.334 13.093 1.00 76.56 93 ARG A C 1
ATOM 697 O O . ARG A 1 93 ? -16.266 8.958 13.575 1.00 76.56 93 ARG A O 1
ATOM 704 N N . ALA A 1 94 ? -15.497 7.240 12.359 1.00 75.12 94 ALA A N 1
ATOM 705 C CA . ALA A 1 94 ? -16.812 6.666 12.108 1.00 75.12 94 ALA A CA 1
ATOM 706 C C . ALA A 1 94 ? -17.321 5.821 13.289 1.00 75.12 94 ALA A C 1
ATOM 708 O O . ALA A 1 94 ? -18.534 5.655 13.417 1.00 75.12 94 ALA A O 1
ATOM 709 N N . GLU A 1 95 ? -16.435 5.345 14.175 1.00 74.88 95 GLU A N 1
ATOM 710 C CA . GLU A 1 95 ? -16.810 4.636 15.410 1.00 74.88 95 GLU A CA 1
ATOM 711 C C . GLU A 1 95 ? -17.623 5.531 16.344 1.00 74.88 95 GLU A C 1
ATOM 713 O O . GLU A 1 95 ? -18.633 5.083 16.879 1.00 74.88 95 GLU A O 1
ATOM 718 N N . ALA A 1 96 ? -17.313 6.830 16.392 1.00 65.50 96 ALA A N 1
ATOM 719 C CA . ALA A 1 96 ? -18.132 7.831 17.079 1.00 65.50 96 ALA A CA 1
ATOM 720 C C . ALA A 1 96 ? -19.574 7.951 16.530 1.00 65.50 96 ALA A C 1
ATOM 722 O O . ALA A 1 96 ? -20.414 8.610 17.137 1.00 65.50 96 ALA A O 1
ATOM 723 N N . ARG A 1 97 ? -19.874 7.347 15.369 1.00 66.88 97 ARG A N 1
ATOM 724 C CA . ARG A 1 97 ? -21.179 7.401 14.686 1.00 66.88 97 ARG A CA 1
ATOM 725 C C . ARG A 1 97 ? -21.848 6.029 14.504 1.00 66.88 97 ARG A C 1
ATOM 727 O O . ARG A 1 97 ? -22.940 5.981 13.949 1.00 66.88 97 ARG A O 1
ATOM 734 N N . GLY A 1 98 ? -21.221 4.926 14.928 1.00 66.19 98 GLY A N 1
ATOM 735 C CA . GLY A 1 98 ? -21.803 3.571 14.898 1.00 66.19 98 GLY A CA 1
ATOM 736 C C . GLY A 1 98 ? -21.937 2.888 13.522 1.00 66.19 98 GLY A C 1
ATOM 737 O O . GLY A 1 98 ? -22.382 1.747 13.460 1.00 66.19 98 GLY A O 1
ATOM 738 N N . GLU A 1 99 ? -21.533 3.521 12.412 1.00 69.31 99 GLU A N 1
ATOM 739 C CA . GLU A 1 99 ? -21.722 2.989 11.041 1.00 69.31 99 GLU A CA 1
ATOM 740 C C . GLU A 1 99 ? -20.415 2.600 10.315 1.00 69.31 99 GLU A C 1
ATOM 742 O O . GLU A 1 99 ? -20.376 2.410 9.094 1.00 69.31 99 GLU A O 1
ATOM 747 N N . THR A 1 100 ? -19.315 2.450 11.051 1.00 75.38 100 THR A N 1
ATOM 748 C CA . THR A 1 100 ? -17.952 2.324 10.510 1.00 75.38 100 THR A CA 1
ATOM 749 C C . THR A 1 100 ? -17.764 1.222 9.472 1.00 75.38 100 THR A C 1
ATOM 751 O O . THR A 1 100 ? -17.028 1.397 8.499 1.00 75.38 100 THR A O 1
ATOM 754 N N . ARG A 1 101 ? -18.402 0.066 9.674 1.00 81.19 101 ARG A N 1
ATOM 755 C CA . ARG A 1 101 ? -18.221 -1.114 8.817 1.00 81.19 101 ARG A CA 1
ATOM 756 C C . ARG A 1 101 ? -18.830 -0.920 7.443 1.00 81.19 101 ARG A C 1
ATOM 758 O O . ARG A 1 101 ? -18.151 -1.086 6.434 1.00 81.19 101 ARG A O 1
ATOM 765 N N . ARG A 1 102 ? -20.085 -0.488 7.407 1.00 84.75 102 ARG A N 1
ATOM 766 C CA . ARG A 1 102 ? -20.821 -0.268 6.162 1.00 84.75 102 ARG A CA 1
ATOM 767 C C . ARG A 1 102 ? -20.154 0.799 5.296 1.00 84.75 102 ARG A C 1
ATOM 769 O O . ARG A 1 102 ? -20.029 0.608 4.090 1.00 84.75 102 ARG A O 1
ATOM 776 N N . VAL A 1 103 ? -19.679 1.889 5.902 1.00 85.94 103 VAL A N 1
ATOM 777 C CA . VAL A 1 103 ? -18.992 2.964 5.168 1.00 85.94 103 VAL A CA 1
ATOM 778 C C . VAL A 1 103 ? -17.668 2.482 4.570 1.00 85.94 103 VAL A C 1
ATOM 780 O O . VAL A 1 103 ? -17.394 2.786 3.409 1.00 85.94 103 VAL A O 1
ATOM 783 N N . HIS A 1 104 ? -16.874 1.711 5.321 1.00 89.31 104 HIS A N 1
ATOM 784 C CA . HIS A 1 104 ? -15.597 1.177 4.836 1.00 89.31 104 HIS A CA 1
ATOM 785 C C . HIS A 1 104 ? -15.775 0.220 3.660 1.00 89.31 104 HIS A C 1
ATOM 787 O O . HIS A 1 104 ? -15.225 0.465 2.589 1.00 89.31 104 HIS A O 1
ATOM 793 N N . TYR A 1 105 ? -16.591 -0.825 3.822 1.00 89.94 105 TYR A N 1
ATOM 794 C CA . TYR A 1 105 ? -16.783 -1.820 2.763 1.00 89.94 105 TYR A CA 1
ATOM 795 C C . TYR A 1 105 ? -17.454 -1.229 1.524 1.00 89.94 105 TYR A C 1
ATOM 797 O O . TYR A 1 105 ? -17.093 -1.602 0.416 1.00 89.94 105 TYR A O 1
ATOM 805 N N . ARG A 1 106 ? -18.362 -0.253 1.674 1.00 91.12 106 ARG A N 1
ATOM 806 C CA . ARG A 1 106 ? -18.932 0.452 0.517 1.00 91.12 106 ARG A CA 1
ATOM 807 C C . ARG A 1 106 ? -17.871 1.256 -0.235 1.00 91.12 106 ARG A C 1
ATOM 809 O O . ARG A 1 106 ? -17.868 1.248 -1.459 1.00 91.12 106 ARG A O 1
ATOM 816 N N . ARG A 1 107 ? -16.978 1.953 0.478 1.00 90.81 107 ARG A N 1
ATOM 817 C CA . ARG A 1 107 ? -15.869 2.700 -0.141 1.00 90.81 107 ARG A CA 1
ATOM 818 C C . ARG A 1 107 ? -14.904 1.770 -0.867 1.00 90.81 107 ARG A C 1
ATOM 820 O O . ARG A 1 107 ? -14.563 2.053 -2.007 1.00 90.81 107 ARG A O 1
ATOM 827 N N . MET A 1 108 ? -14.513 0.666 -0.233 1.00 93.81 108 MET A N 1
ATOM 828 C CA . MET A 1 108 ? -13.631 -0.323 -0.857 1.00 93.81 108 MET A CA 1
ATOM 829 C C . MET A 1 108 ? -14.311 -1.036 -2.028 1.00 93.81 108 MET A C 1
ATOM 831 O O . MET A 1 108 ? -13.668 -1.269 -3.038 1.00 93.81 108 MET A O 1
ATOM 835 N N . GLY A 1 109 ? -15.616 -1.306 -1.948 1.00 93.44 109 GLY A N 1
ATOM 836 C CA . GLY A 1 109 ? -16.385 -1.870 -3.057 1.00 93.44 109 GLY A CA 1
ATOM 837 C C . GLY A 1 109 ? -16.398 -0.953 -4.280 1.00 93.44 109 GLY A C 1
ATOM 838 O O . GLY A 1 109 ? -16.096 -1.400 -5.379 1.00 93.44 109 GLY A O 1
ATOM 839 N N . TRP A 1 110 ? -16.659 0.345 -4.093 1.00 95.56 110 TRP A N 1
ATOM 840 C CA . TRP A 1 110 ? -16.555 1.314 -5.190 1.00 95.56 110 TRP A CA 1
ATOM 841 C C . TRP A 1 110 ? -15.134 1.427 -5.737 1.00 95.56 110 TRP A C 1
ATOM 843 O O . TRP A 1 110 ? -14.962 1.481 -6.950 1.00 95.56 110 TRP A O 1
ATOM 853 N N . LEU A 1 111 ? -14.122 1.419 -4.865 1.00 93.19 111 LEU A N 1
ATOM 854 C CA . LEU A 1 111 ? -12.724 1.437 -5.290 1.00 93.19 111 LEU A CA 1
ATOM 855 C C . LEU A 1 111 ? -12.370 0.193 -6.118 1.00 93.19 111 LEU A C 1
ATOM 857 O O . LEU A 1 111 ? -11.698 0.324 -7.133 1.00 93.19 111 LEU A O 1
ATOM 861 N N . ALA A 1 112 ? -12.870 -0.985 -5.735 1.00 94.31 112 ALA A N 1
ATOM 862 C CA . ALA A 1 112 ? -12.680 -2.226 -6.480 1.00 94.31 112 ALA A CA 1
ATOM 863 C C . ALA A 1 112 ? -13.365 -2.182 -7.849 1.00 94.31 112 ALA A C 1
ATOM 865 O O . ALA A 1 112 ? -12.762 -2.582 -8.835 1.00 94.31 112 ALA A O 1
ATOM 866 N N . VAL A 1 113 ? -14.598 -1.669 -7.932 1.00 95.06 113 VAL A N 1
ATOM 867 C CA . VAL A 1 113 ? -15.308 -1.514 -9.215 1.00 95.06 113 VAL A CA 1
ATOM 868 C C . VAL A 1 113 ? -14.552 -0.566 -10.140 1.00 95.06 113 VAL A C 1
ATOM 870 O O . VAL A 1 113 ? -14.336 -0.893 -11.302 1.00 95.06 113 VAL A O 1
ATOM 873 N N . ILE A 1 114 ? -14.111 0.584 -9.626 1.00 94.38 114 ILE A N 1
ATOM 874 C CA . ILE A 1 114 ? -13.320 1.542 -10.408 1.00 94.38 114 ILE A CA 1
ATOM 875 C C . ILE A 1 114 ? -12.000 0.904 -10.849 1.00 94.38 114 ILE A C 1
ATOM 877 O O . ILE A 1 114 ? -11.635 1.039 -12.011 1.00 94.38 114 ILE A O 1
ATOM 881 N N . GLY A 1 115 ? -11.323 0.179 -9.956 1.00 91.69 115 GLY A N 1
ATOM 882 C CA . GLY A 1 115 ? -10.090 -0.536 -10.277 1.00 91.69 115 GLY A CA 1
ATOM 883 C C . GLY A 1 115 ? -10.285 -1.606 -11.350 1.00 91.69 115 GLY A C 1
ATOM 884 O O . GLY A 1 115 ? -9.517 -1.659 -12.298 1.00 91.69 115 GLY A O 1
ATOM 885 N N . LEU A 1 116 ? -11.362 -2.396 -11.288 1.00 92.81 116 LEU A N 1
ATOM 886 C CA . LEU A 1 116 ? -11.688 -3.387 -12.323 1.00 92.81 116 LEU A CA 1
ATOM 887 C C . LEU A 1 116 ? -11.955 -2.738 -13.681 1.00 92.81 116 LEU A C 1
ATOM 889 O O . LEU A 1 116 ? -11.455 -3.208 -14.700 1.00 92.81 116 LEU A O 1
ATOM 893 N N . LEU A 1 117 ? -12.727 -1.649 -13.698 1.00 93.69 117 LEU A N 1
ATOM 894 C CA . LEU A 1 117 ? -12.978 -0.896 -14.924 1.00 93.69 117 LEU A CA 1
ATOM 895 C C . LEU A 1 117 ? -11.679 -0.309 -15.477 1.00 93.69 117 LEU A C 1
ATOM 897 O O . LEU A 1 117 ? -11.434 -0.405 -16.671 1.00 93.69 117 LEU A O 1
ATOM 901 N N . HIS A 1 118 ? -10.824 0.246 -14.621 1.00 92.00 118 HIS A N 1
ATOM 902 C CA . HIS A 1 118 ? -9.525 0.778 -15.022 1.00 92.00 118 HIS A CA 1
ATOM 903 C C . HIS A 1 118 ? -8.597 -0.325 -15.565 1.00 92.00 118 HIS A C 1
ATOM 905 O O . HIS A 1 118 ? -8.036 -0.169 -16.648 1.00 92.00 118 HIS A O 1
ATOM 911 N N . ALA A 1 119 ? -8.506 -1.463 -14.872 1.00 89.81 119 ALA A N 1
ATOM 912 C CA . ALA A 1 119 ? -7.699 -2.614 -15.267 1.00 89.81 119 ALA A CA 1
ATOM 913 C C . ALA A 1 119 ? -8.095 -3.169 -16.642 1.00 89.81 119 ALA A C 1
ATOM 915 O O . ALA A 1 119 ? -7.236 -3.591 -17.412 1.00 89.81 119 ALA A O 1
ATOM 916 N N . HIS A 1 120 ? -9.399 -3.176 -16.945 1.00 88.94 120 HIS A N 1
ATOM 917 C CA . HIS A 1 120 ? -9.926 -3.771 -18.172 1.00 88.94 120 HIS A CA 1
ATOM 918 C C . HIS A 1 120 ? -10.052 -2.782 -19.339 1.00 88.94 120 HIS A C 1
ATOM 920 O O . HIS A 1 120 ? -9.902 -3.182 -20.489 1.00 88.94 120 HIS A O 1
ATOM 926 N N . LEU A 1 121 ? -10.341 -1.504 -19.065 1.00 89.44 121 LEU A N 1
ATOM 927 C CA . LEU A 1 121 ? -10.594 -0.493 -20.100 1.00 89.44 121 LEU A CA 1
ATOM 928 C C . LEU A 1 121 ? -9.378 0.379 -20.420 1.00 89.44 121 LEU A C 1
ATOM 930 O O . LEU A 1 121 ? -9.315 0.922 -21.519 1.00 89.44 121 LEU A O 1
ATOM 934 N N . LEU A 1 122 ? -8.460 0.571 -19.467 1.00 86.31 122 LEU A N 1
ATOM 935 C CA . LEU A 1 122 ? -7.360 1.529 -19.604 1.00 86.31 122 LEU A CA 1
ATOM 936 C C . LEU A 1 122 ? -6.001 0.835 -19.625 1.00 86.31 122 LEU A C 1
ATOM 938 O O . LEU A 1 122 ? -5.259 0.993 -20.591 1.00 86.31 122 LEU A O 1
ATOM 942 N N . TRP A 1 123 ? -5.657 0.090 -18.570 1.00 83.25 123 TRP A N 1
ATOM 943 C CA . TRP A 1 123 ? -4.325 -0.498 -18.434 1.00 83.25 123 TRP A CA 1
ATOM 944 C C . TRP A 1 123 ? -4.255 -1.587 -17.354 1.00 83.25 123 TRP A C 1
ATOM 946 O O . TRP A 1 123 ? -4.756 -1.404 -16.247 1.00 83.25 123 TRP A O 1
ATOM 956 N N . ALA A 1 124 ? -3.553 -2.686 -17.652 1.00 74.56 124 ALA A N 1
ATOM 957 C CA . ALA A 1 124 ? -3.470 -3.875 -16.799 1.00 74.56 124 ALA A CA 1
ATOM 958 C C . ALA A 1 124 ? -2.714 -3.685 -15.465 1.00 74.56 124 ALA A C 1
ATOM 960 O O . ALA A 1 124 ? -2.877 -4.503 -14.565 1.00 74.56 124 ALA A O 1
ATOM 961 N N . GLY A 1 125 ? -1.919 -2.625 -15.289 1.00 72.12 125 GLY A N 1
ATOM 962 C CA . GLY A 1 125 ? -1.194 -2.366 -14.033 1.00 72.12 125 GLY A CA 1
ATOM 963 C C . GLY A 1 125 ? -1.986 -1.576 -12.986 1.00 72.12 125 GLY A C 1
ATOM 964 O O . GLY A 1 125 ? -1.427 -0.769 -12.242 1.00 72.12 125 GLY A O 1
ATOM 965 N N . ASP A 1 126 ? -3.300 -1.785 -12.923 1.00 84.81 126 ASP A N 1
ATOM 966 C CA . ASP A 1 126 ? -4.166 -1.105 -11.965 1.00 84.81 126 ASP A CA 1
ATOM 967 C C . ASP A 1 126 ? -3.771 -1.378 -10.504 1.00 84.81 126 ASP A C 1
ATOM 969 O O . ASP A 1 126 ? -3.741 -2.514 -10.030 1.00 84.81 126 ASP A O 1
ATOM 973 N N . ILE A 1 127 ? -3.545 -0.299 -9.754 1.00 88.06 127 ILE A N 1
ATOM 974 C CA . ILE A 1 127 ? -3.251 -0.368 -8.320 1.00 88.06 127 ILE A CA 1
ATOM 975 C C . ILE A 1 127 ? -4.528 -0.257 -7.476 1.00 88.06 127 ILE A C 1
ATOM 977 O O . ILE A 1 127 ? -4.540 -0.677 -6.321 1.00 88.06 127 ILE A O 1
ATOM 981 N N . LEU A 1 128 ? -5.618 0.304 -8.011 1.00 90.50 128 LEU A N 1
ATOM 982 C CA . LEU A 1 128 ? -6.821 0.611 -7.231 1.00 90.50 128 LEU A CA 1
ATOM 983 C C . LEU A 1 128 ? -7.510 -0.660 -6.735 1.00 90.50 128 LEU A C 1
ATOM 985 O O . LEU A 1 128 ? -7.889 -0.738 -5.564 1.00 90.50 128 LEU A O 1
ATOM 989 N N . PHE A 1 129 ? -7.649 -1.659 -7.603 1.00 91.62 129 PHE A N 1
ATOM 990 C CA . PHE A 1 129 ? -8.262 -2.937 -7.282 1.00 91.62 129 PHE A CA 1
ATOM 991 C C . PHE A 1 129 ? -7.468 -3.665 -6.200 1.00 91.62 129 PHE A C 1
ATOM 993 O O . PHE A 1 129 ? -8.041 -4.082 -5.191 1.00 91.62 129 PHE A O 1
ATOM 1000 N N . LEU A 1 130 ? -6.140 -3.735 -6.350 1.00 91.69 130 LEU A N 1
ATOM 1001 C CA . LEU A 1 130 ? -5.260 -4.333 -5.347 1.00 91.69 130 LEU A CA 1
ATOM 1002 C C . LEU A 1 130 ? -5.427 -3.645 -3.986 1.00 91.69 130 LEU A C 1
ATOM 1004 O O . LEU A 1 130 ? -5.593 -4.309 -2.965 1.00 91.69 130 LEU A O 1
ATOM 1008 N N . TYR A 1 131 ? -5.455 -2.312 -3.962 1.00 92.94 131 TYR A N 1
ATOM 1009 C CA . TYR A 1 131 ? -5.642 -1.550 -2.728 1.00 92.94 131 TYR A CA 1
ATOM 1010 C C . TYR A 1 131 ? -7.032 -1.749 -2.124 1.00 92.94 131 TYR A C 1
ATOM 1012 O O . TYR A 1 131 ? -7.162 -1.789 -0.900 1.00 92.94 131 TYR A O 1
ATOM 1020 N N . ALA A 1 132 ? -8.069 -1.908 -2.944 1.00 93.69 132 ALA A N 1
ATOM 1021 C CA . ALA A 1 132 ? -9.409 -2.221 -2.468 1.00 93.69 132 ALA A CA 1
ATOM 1022 C C . ALA A 1 132 ? -9.459 -3.595 -1.785 1.00 93.69 132 ALA A C 1
ATOM 1024 O O . ALA A 1 132 ? -9.985 -3.709 -0.675 1.00 93.69 132 ALA A O 1
ATOM 1025 N N . VAL A 1 133 ? -8.858 -4.617 -2.403 1.00 94.12 133 VAL A N 1
ATOM 1026 C CA . VAL A 1 133 ? -8.752 -5.968 -1.833 1.00 94.12 133 VAL A CA 1
ATOM 1027 C C . VAL A 1 133 ? -7.943 -5.938 -0.538 1.00 94.12 133 VAL A C 1
ATOM 1029 O O . VAL A 1 133 ? -8.432 -6.382 0.502 1.00 94.12 133 VAL A O 1
ATOM 1032 N N . CYS A 1 134 ? -6.756 -5.329 -0.551 1.00 92.88 134 CYS A N 1
ATOM 1033 C CA . CYS A 1 134 ? -5.944 -5.146 0.649 1.00 92.88 134 CYS A CA 1
ATOM 1034 C C . CYS A 1 134 ? -6.727 -4.405 1.740 1.00 92.88 134 CYS A C 1
ATOM 1036 O O . CYS A 1 134 ? -6.755 -4.848 2.882 1.00 92.88 134 CYS A O 1
ATOM 1038 N N . GLY A 1 135 ? -7.437 -3.329 1.397 1.00 91.81 135 GLY A N 1
ATOM 1039 C CA . GLY A 1 135 ? -8.256 -2.545 2.321 1.00 91.81 135 GLY A CA 1
ATOM 1040 C C . GLY A 1 135 ? -9.408 -3.332 2.955 1.00 91.81 135 GLY A C 1
ATOM 1041 O O . GLY A 1 135 ? -9.766 -3.082 4.108 1.00 91.81 135 GLY A O 1
ATOM 1042 N N . ILE A 1 136 ? -9.981 -4.298 2.235 1.00 93.25 136 ILE A N 1
ATOM 1043 C CA . ILE A 1 136 ? -10.987 -5.246 2.740 1.00 93.25 136 ILE A CA 1
ATOM 1044 C C . ILE A 1 136 ? -10.344 -6.245 3.709 1.00 93.25 136 ILE A C 1
ATOM 1046 O O . ILE A 1 136 ? -10.903 -6.490 4.781 1.00 93.25 136 ILE A O 1
ATOM 1050 N N . LEU A 1 137 ? -9.173 -6.781 3.353 1.00 91.94 137 LEU A N 1
ATOM 1051 C CA . LEU A 1 137 ? -8.449 -7.793 4.127 1.00 91.94 137 LEU A CA 1
ATOM 1052 C C . LEU A 1 137 ? -7.850 -7.244 5.425 1.00 91.94 137 LEU A C 1
ATOM 1054 O O . LEU A 1 137 ? -7.923 -7.908 6.454 1.00 91.94 137 LEU A O 1
ATOM 1058 N N . VAL A 1 138 ? -7.287 -6.033 5.409 1.00 91.12 138 VAL A N 1
ATOM 1059 C CA . VAL A 1 138 ? -6.634 -5.434 6.590 1.00 91.12 138 VAL A CA 1
ATOM 1060 C C . VAL A 1 138 ? -7.632 -4.876 7.606 1.00 91.12 138 VAL A C 1
ATOM 1062 O O . VAL A 1 138 ? -7.309 -4.738 8.784 1.00 91.12 138 VAL A O 1
ATOM 1065 N N . TYR A 1 139 ? -8.860 -4.573 7.176 1.00 89.88 139 TYR A N 1
ATOM 1066 C CA . TYR A 1 139 ? -9.907 -4.002 8.024 1.00 89.88 139 TYR A CA 1
ATOM 1067 C C . TYR A 1 139 ? -10.144 -4.739 9.359 1.00 89.88 139 TYR A C 1
ATOM 1069 O O . TYR A 1 139 ? -10.164 -4.060 10.387 1.00 89.88 139 TYR A O 1
ATOM 1077 N N . PRO A 1 140 ? -10.311 -6.078 9.413 1.00 88.38 140 PRO A N 1
ATOM 1078 C CA . PRO A 1 140 ? -10.493 -6.797 10.679 1.00 88.38 140 PRO A CA 1
ATOM 1079 C C . PRO A 1 140 ? -9.302 -6.669 11.641 1.00 88.38 140 PRO A C 1
ATOM 1081 O O . PRO A 1 140 ? -9.492 -6.727 12.853 1.00 88.38 140 PRO A O 1
ATOM 1084 N N . PHE A 1 141 ? -8.090 -6.446 11.131 1.00 88.44 141 PHE A N 1
ATOM 1085 C CA . PHE A 1 141 ? -6.874 -6.360 11.944 1.00 88.44 141 PHE A CA 1
ATOM 1086 C C . PHE A 1 141 ? -6.657 -4.978 12.569 1.00 88.44 141 PHE A C 1
ATOM 1088 O O . PHE A 1 141 ? -5.829 -4.837 13.462 1.00 88.44 141 PHE A O 1
ATOM 1095 N N . ARG A 1 142 ? -7.423 -3.958 12.164 1.00 84.38 142 ARG A N 1
ATOM 1096 C CA . ARG A 1 142 ? -7.234 -2.558 12.591 1.00 84.38 142 ARG A CA 1
ATOM 1097 C C . ARG A 1 142 ? -7.253 -2.331 14.110 1.00 84.38 142 ARG A C 1
ATOM 1099 O O . ARG A 1 142 ? -6.702 -1.345 14.575 1.00 84.38 142 ARG A O 1
ATOM 1106 N N . GLY A 1 143 ? -7.953 -3.190 14.857 1.00 83.06 143 GLY A N 1
ATOM 1107 C CA . GLY A 1 143 ? -8.104 -3.078 16.312 1.00 83.06 143 GLY A CA 1
ATOM 1108 C C . GLY A 1 143 ? -6.985 -3.764 17.094 1.00 83.06 143 GLY A C 1
ATOM 1109 O O . GLY A 1 143 ? -6.998 -3.747 18.322 1.00 83.06 143 GLY A O 1
ATOM 1110 N N . LEU A 1 144 ? -6.039 -4.409 16.406 1.00 88.88 144 LEU A N 1
ATOM 1111 C CA . LEU A 1 144 ? -4.908 -5.062 17.048 1.00 88.88 144 LEU A CA 1
ATOM 1112 C C . LEU A 1 144 ? -3.889 -4.034 17.560 1.00 88.88 144 LEU A C 1
ATOM 1114 O O . LEU A 1 144 ? -3.720 -2.971 16.961 1.00 88.88 144 LEU A O 1
ATOM 1118 N N . PRO A 1 145 ? -3.160 -4.356 18.644 1.00 90.75 145 PRO A N 1
ATOM 1119 C CA . PRO A 1 145 ? -2.091 -3.500 19.136 1.00 90.75 145 PRO A CA 1
ATOM 1120 C C . PRO A 1 145 ? -0.980 -3.345 18.079 1.00 90.75 145 PRO A C 1
ATOM 1122 O O . PRO A 1 145 ? -0.697 -4.307 17.353 1.00 90.75 145 PRO A O 1
ATOM 1125 N N . PRO A 1 146 ? -0.281 -2.191 18.039 1.00 88.75 146 PRO A N 1
ATOM 1126 C CA . PRO A 1 146 ? 0.747 -1.906 17.034 1.00 88.75 146 PRO A CA 1
ATOM 1127 C C . PRO A 1 146 ? 1.815 -2.998 16.908 1.00 88.75 146 PRO A C 1
ATOM 1129 O O . PRO A 1 146 ? 2.196 -3.356 15.800 1.00 88.75 146 PRO A O 1
ATOM 1132 N N . GLY A 1 147 ? 2.241 -3.604 18.023 1.00 91.25 147 GLY A N 1
ATOM 1133 C CA . GLY A 1 147 ? 3.221 -4.694 18.006 1.00 91.25 147 GLY A CA 1
ATOM 1134 C C . GLY A 1 147 ? 2.756 -5.929 17.224 1.00 91.25 147 GLY A C 1
ATOM 1135 O O . GLY A 1 147 ? 3.538 -6.511 16.480 1.00 91.25 147 GLY A O 1
ATOM 1136 N N . ARG A 1 148 ? 1.470 -6.304 17.314 1.00 91.31 148 ARG A N 1
ATOM 1137 C CA . ARG A 1 148 ? 0.920 -7.430 16.534 1.00 91.31 148 ARG A CA 1
ATOM 1138 C C . ARG A 1 148 ? 0.781 -7.084 15.058 1.00 91.31 148 ARG A C 1
ATOM 1140 O O . ARG A 1 148 ? 0.998 -7.951 14.221 1.00 91.31 148 ARG A O 1
ATOM 1147 N N . LEU A 1 149 ? 0.441 -5.834 14.742 1.00 90.56 149 LEU A N 1
ATOM 1148 C CA . LEU A 1 149 ? 0.402 -5.354 13.360 1.00 90.56 149 LEU A CA 1
ATOM 1149 C C . LEU A 1 149 ? 1.793 -5.383 12.720 1.00 90.56 149 LEU A C 1
ATOM 1151 O O . LEU A 1 149 ? 1.916 -5.815 11.579 1.00 90.56 149 LEU A O 1
ATOM 1155 N N . LEU A 1 150 ? 2.833 -4.998 13.467 1.00 91.25 150 LEU A N 1
ATOM 1156 C CA . LEU A 1 150 ? 4.218 -5.099 13.008 1.00 91.25 150 LEU A CA 1
ATOM 1157 C C . LEU A 1 150 ? 4.624 -6.551 12.766 1.00 91.25 150 LEU A C 1
ATOM 1159 O O . LEU A 1 150 ? 5.149 -6.839 11.700 1.00 91.25 150 LEU A O 1
ATOM 1163 N N . VAL A 1 151 ? 4.327 -7.465 13.696 1.00 94.19 151 VAL A N 1
ATOM 1164 C CA . VAL A 1 151 ? 4.615 -8.900 13.516 1.00 94.19 151 VAL A CA 1
ATOM 1165 C C . VAL A 1 151 ? 3.868 -9.478 12.315 1.00 94.19 151 VAL A C 1
ATOM 1167 O O . VAL A 1 151 ? 4.447 -10.230 11.544 1.00 94.19 151 VAL A O 1
ATOM 1170 N N . LEU A 1 152 ? 2.596 -9.125 12.117 1.00 92.50 152 LEU A N 1
ATOM 1171 C CA . LEU A 1 152 ? 1.824 -9.601 10.968 1.00 92.50 152 LEU A CA 1
ATOM 1172 C C . LEU A 1 152 ? 2.380 -9.040 9.647 1.00 92.50 152 LEU A C 1
ATOM 1174 O O . LEU A 1 152 ? 2.504 -9.770 8.665 1.00 92.50 152 LEU A O 1
ATOM 1178 N N . GLY A 1 153 ? 2.759 -7.761 9.629 1.00 90.19 153 GLY A N 1
ATOM 1179 C CA . GLY A 1 153 ? 3.398 -7.121 8.480 1.00 90.19 153 GLY A CA 1
ATOM 1180 C C . GLY A 1 153 ? 4.756 -7.741 8.145 1.00 90.19 153 GLY A C 1
ATOM 1181 O O . GLY A 1 153 ? 5.014 -8.083 6.996 1.00 90.19 153 GLY A O 1
ATOM 1182 N N . THR A 1 154 ? 5.615 -7.965 9.139 1.00 92.50 154 THR A N 1
ATOM 1183 C CA . THR A 1 154 ? 6.915 -8.608 8.907 1.00 92.50 154 THR A CA 1
ATOM 1184 C C . THR A 1 154 ? 6.764 -10.075 8.526 1.00 92.50 154 THR A C 1
ATOM 1186 O O . THR A 1 154 ? 7.474 -10.534 7.638 1.00 92.50 154 THR A O 1
ATOM 1189 N N . ALA A 1 155 ? 5.814 -10.801 9.120 1.00 93.94 155 ALA A N 1
ATOM 1190 C CA . ALA A 1 155 ? 5.525 -12.185 8.760 1.00 93.94 155 ALA A CA 1
ATOM 1191 C C . ALA A 1 155 ? 5.026 -12.306 7.315 1.00 93.94 155 ALA A C 1
ATOM 1193 O O . ALA A 1 155 ? 5.493 -13.171 6.584 1.00 93.94 155 ALA A O 1
ATOM 1194 N N . THR A 1 156 ? 4.120 -11.428 6.876 1.00 90.75 156 THR A N 1
ATOM 1195 C CA . THR A 1 156 ? 3.633 -11.435 5.484 1.00 90.75 156 THR A CA 1
ATOM 1196 C C . THR A 1 156 ? 4.755 -11.153 4.486 1.00 90.75 156 THR A C 1
ATOM 1198 O O . THR A 1 156 ? 4.861 -11.866 3.489 1.00 90.75 156 THR A O 1
ATOM 1201 N N . VAL A 1 157 ? 5.648 -10.202 4.783 1.00 91.56 157 VAL A N 1
ATOM 1202 C CA . VAL A 1 157 ? 6.852 -9.953 3.970 1.00 91.56 157 VAL A CA 1
ATOM 1203 C C . VAL A 1 157 ? 7.787 -11.163 3.975 1.00 91.56 157 VAL A C 1
ATOM 1205 O O . VAL A 1 157 ? 8.238 -11.587 2.917 1.00 91.56 157 VAL A O 1
ATOM 1208 N N . ALA A 1 158 ? 8.055 -11.757 5.138 1.00 94.38 158 ALA A N 1
ATOM 1209 C CA . ALA A 1 158 ? 8.938 -12.914 5.252 1.00 94.38 158 ALA A CA 1
ATOM 1210 C C . ALA A 1 158 ? 8.404 -14.128 4.479 1.00 94.38 158 ALA A C 1
ATOM 1212 O O . ALA A 1 158 ? 9.167 -14.788 3.778 1.00 94.38 158 ALA A O 1
ATOM 1213 N N . VAL A 1 159 ? 7.097 -14.394 4.558 1.00 95.00 159 VAL A N 1
ATOM 1214 C CA . VAL A 1 159 ? 6.440 -15.468 3.801 1.00 95.00 159 VAL A CA 1
ATOM 1215 C C . VAL A 1 159 ? 6.530 -15.202 2.301 1.00 95.00 159 VAL A C 1
ATOM 1217 O O . VAL A 1 159 ? 6.926 -16.098 1.563 1.00 95.00 159 VAL A O 1
ATOM 1220 N N . ALA A 1 160 ? 6.228 -13.984 1.843 1.00 91.31 160 ALA A N 1
ATOM 1221 C CA . ALA A 1 160 ? 6.340 -13.633 0.428 1.00 91.31 160 ALA A CA 1
ATOM 1222 C C . ALA A 1 160 ? 7.777 -13.814 -0.093 1.00 91.31 160 ALA A C 1
ATOM 1224 O O . ALA A 1 160 ? 7.982 -14.430 -1.138 1.00 91.31 160 ALA A O 1
ATOM 1225 N N . SER A 1 161 ? 8.773 -13.356 0.671 1.00 91.94 161 SER A N 1
ATOM 1226 C CA . SER A 1 161 ? 10.191 -13.526 0.339 1.00 91.94 161 SER A CA 1
ATOM 1227 C C . SER A 1 161 ? 10.614 -14.994 0.314 1.00 91.94 161 SER A C 1
ATOM 1229 O O . SER A 1 161 ? 11.340 -15.402 -0.588 1.00 91.94 161 SER A O 1
ATOM 1231 N N . ALA A 1 162 ? 10.150 -15.804 1.269 1.00 93.69 162 ALA A N 1
ATOM 1232 C CA . ALA A 1 162 ? 10.451 -17.232 1.317 1.00 93.69 162 ALA A CA 1
ATOM 1233 C C . ALA A 1 162 ? 9.822 -17.991 0.140 1.00 93.69 162 ALA A C 1
ATOM 1235 O O . ALA A 1 162 ? 10.482 -18.833 -0.461 1.00 93.69 162 ALA A O 1
ATOM 1236 N N . VAL A 1 163 ? 8.576 -17.667 -0.223 1.00 94.00 163 VAL A N 1
ATOM 1237 C CA . VAL A 1 163 ? 7.909 -18.232 -1.406 1.00 94.00 163 VAL A CA 1
ATOM 1238 C C . VAL A 1 163 ? 8.670 -17.860 -2.673 1.00 94.00 163 VAL A C 1
ATOM 1240 O O . VAL A 1 163 ? 8.941 -18.733 -3.489 1.00 94.00 163 VAL A O 1
ATOM 1243 N N . PHE A 1 164 ? 9.062 -16.593 -2.824 1.00 91.50 164 PHE A N 1
ATOM 1244 C CA . PHE A 1 164 ? 9.819 -16.139 -3.990 1.00 91.50 164 PHE A CA 1
ATOM 1245 C C . PHE A 1 164 ? 11.186 -16.828 -4.094 1.00 91.50 164 PHE A C 1
ATOM 1247 O O . PHE A 1 164 ? 11.545 -17.332 -5.156 1.00 91.50 164 PHE A O 1
ATOM 1254 N N . ALA A 1 165 ? 11.922 -16.915 -2.983 1.00 92.00 165 ALA A N 1
ATOM 1255 C CA . ALA A 1 165 ? 13.198 -17.621 -2.926 1.00 92.00 165 ALA A CA 1
ATOM 1256 C C . ALA A 1 165 ? 13.038 -19.122 -3.220 1.00 92.00 165 ALA A C 1
ATOM 1258 O O . ALA A 1 165 ? 13.839 -19.691 -3.955 1.00 92.00 165 ALA A O 1
ATOM 1259 N N . GLY A 1 166 ? 11.987 -19.755 -2.691 1.00 91.62 166 GLY A N 1
ATOM 1260 C CA . GLY A 1 166 ? 11.668 -21.157 -2.958 1.00 91.62 166 GLY A CA 1
ATOM 1261 C C . GLY A 1 166 ? 11.320 -21.411 -4.423 1.00 91.62 166 GLY A C 1
ATOM 1262 O O . GLY A 1 166 ? 11.826 -22.362 -5.013 1.00 91.62 166 GLY A O 1
ATOM 1263 N N . LEU A 1 167 ? 10.524 -20.528 -5.035 1.00 90.25 167 LEU A N 1
ATOM 1264 C CA . LEU A 1 167 ? 10.202 -20.598 -6.459 1.00 90.25 167 LEU A CA 1
ATOM 1265 C C . LEU A 1 167 ? 11.479 -20.486 -7.297 1.00 90.25 167 LEU A C 1
ATOM 1267 O O . LEU A 1 167 ? 11.719 -21.331 -8.154 1.00 90.25 167 LEU A O 1
ATOM 1271 N N . GLN A 1 168 ? 12.334 -19.506 -6.989 1.00 89.62 168 GLN A N 1
ATOM 1272 C CA . GLN A 1 168 ? 13.603 -19.299 -7.684 1.00 89.62 168 GLN A CA 1
ATOM 1273 C C . GLN A 1 168 ? 14.547 -20.500 -7.532 1.00 89.62 168 GLN A C 1
ATOM 1275 O O . GLN A 1 168 ? 15.166 -20.917 -8.506 1.00 89.62 168 GLN A O 1
ATOM 1280 N N . ALA A 1 169 ? 14.615 -21.098 -6.341 1.00 90.31 169 ALA A N 1
ATOM 1281 C CA . ALA A 1 169 ? 15.389 -22.312 -6.094 1.00 90.31 169 ALA A CA 1
ATOM 1282 C C . ALA A 1 169 ? 14.821 -23.546 -6.817 1.00 90.31 169 ALA A C 1
ATOM 1284 O O . ALA A 1 169 ? 15.573 -24.475 -7.097 1.00 90.31 169 ALA A O 1
ATOM 1285 N N . SER A 1 170 ? 13.519 -23.559 -7.124 1.00 90.50 170 SER A N 1
ATOM 1286 C CA . SER A 1 170 ? 12.864 -24.639 -7.873 1.00 90.50 170 SER A CA 1
ATOM 1287 C C . SER A 1 170 ? 12.958 -24.495 -9.394 1.00 90.50 170 SER A C 1
ATOM 1289 O O . SER A 1 170 ? 12.752 -25.482 -10.092 1.00 90.50 170 SER A O 1
ATOM 1291 N N . LEU A 1 171 ? 13.306 -23.310 -9.918 1.00 86.25 171 LEU A N 1
ATOM 1292 C CA . LEU A 1 171 ? 13.440 -23.076 -11.365 1.00 86.25 171 LEU A CA 1
ATOM 1293 C C . LEU A 1 171 ? 14.358 -24.095 -12.068 1.00 86.25 171 LEU A C 1
ATOM 1295 O O . LEU A 1 171 ? 13.967 -24.583 -13.123 1.00 86.25 171 LEU A O 1
ATOM 1299 N N . PRO A 1 172 ? 15.526 -24.487 -11.515 1.00 87.38 172 PRO A N 1
ATOM 1300 C CA . PRO A 1 172 ? 16.401 -25.467 -12.163 1.00 87.38 172 PRO A CA 1
ATOM 1301 C C . PRO A 1 172 ? 15.823 -26.885 -12.237 1.00 87.38 172 PRO A C 1
ATOM 1303 O O . PRO A 1 172 ? 16.369 -27.720 -12.948 1.00 87.38 172 PRO A O 1
ATOM 1306 N N . SER A 1 173 ? 14.775 -27.192 -11.466 1.00 84.81 173 SER A N 1
ATOM 1307 C CA . SER A 1 173 ? 14.132 -28.509 -11.460 1.00 84.81 173 SER A CA 1
ATOM 1308 C C . SER A 1 173 ? 12.832 -28.546 -12.264 1.00 84.81 173 SER A C 1
ATOM 1310 O O . SER A 1 173 ? 12.103 -29.534 -12.176 1.00 84.81 173 SER A O 1
ATOM 1312 N N . TRP A 1 174 ? 12.489 -27.474 -12.984 1.00 83.38 174 TRP A N 1
ATOM 1313 C CA . TRP A 1 174 ? 11.317 -27.454 -13.855 1.00 83.38 174 TRP A CA 1
ATOM 1314 C C . TRP A 1 174 ? 11.677 -28.060 -15.220 1.00 83.38 174 TRP A C 1
ATOM 1316 O O . TRP A 1 174 ? 12.753 -27.764 -15.737 1.00 83.38 174 TRP A O 1
ATOM 1326 N N . PRO A 1 175 ? 10.819 -28.925 -15.791 1.00 84.25 175 PRO A N 1
ATOM 1327 C CA . PRO A 1 175 ? 11.026 -29.439 -17.142 1.00 84.25 175 PRO A CA 1
ATOM 1328 C C . PRO A 1 175 ? 11.039 -28.279 -18.148 1.00 84.25 175 PRO A C 1
ATOM 1330 O O . PRO A 1 175 ? 10.233 -27.357 -18.037 1.00 84.25 175 PRO A O 1
ATOM 1333 N N . GLU A 1 176 ? 11.964 -28.318 -19.110 1.00 78.81 176 GLU A N 1
ATOM 1334 C CA . GLU A 1 176 ? 12.150 -27.263 -20.127 1.00 78.81 176 GLU A CA 1
ATOM 1335 C C . GLU A 1 176 ? 11.036 -27.260 -21.195 1.00 78.81 176 GLU A C 1
ATOM 1337 O O . GLU A 1 176 ? 10.983 -26.386 -22.057 1.00 78.81 176 GLU A O 1
ATOM 1342 N N . ASP A 1 177 ? 10.150 -28.250 -21.130 1.00 71.44 177 ASP A N 1
ATOM 1343 C CA . ASP A 1 177 ? 9.176 -28.648 -22.139 1.00 71.44 177 ASP A CA 1
ATOM 1344 C C . ASP A 1 177 ? 7.701 -28.410 -21.732 1.00 71.44 177 ASP A C 1
ATOM 1346 O O . ASP A 1 177 ? 6.793 -28.928 -22.386 1.00 71.44 177 ASP A O 1
ATOM 1350 N N . ALA A 1 178 ? 7.451 -27.602 -20.689 1.00 54.81 178 ALA A N 1
ATOM 1351 C CA . ALA A 1 178 ? 6.109 -27.187 -20.245 1.00 54.81 178 ALA A CA 1
ATOM 1352 C C . ALA A 1 178 ? 5.690 -25.791 -20.740 1.00 54.81 178 ALA A C 1
ATOM 1354 O O . ALA A 1 178 ? 6.512 -24.850 -20.658 1.00 54.81 178 ALA A O 1
#